Protein AF-A0A1E3QNV7-F1 (afdb_monomer)

Sequence (263 aa):
MSDLSEIFQEIQLQINSESQIKDELNAVEDEISVALSSLKKFYLSGSLFQTQPMELHKVINSGVYADTNAKTRVIYHELLDKVTRVPRAAAASSAHKHVKERIVRRINEDAIYVLMLNRYLTRIADIFKEEVASISQPIISDTDIGLILAPEEVARILDIESVNYNDYLMCLLRLSDDLVHYCTQSIIQISIGSGTHAKFQYTLSLINAKLILFLQSGFELLDLKNDGLRRKYDALKYNLKKVNNIVYDLSLRQLLSTQVVLT

Organism: NCBI:txid984486

Secondary structure (DSSP, 8-state):
-HHHHHHHHHHHHHHHHHHHHHHHHHHHHHHHHHHHHHHHHHHHHSSGGGS-GGGHHHHHTTTTTTTHHHHHHHHHHHHHHHHHHS-GGGGGSHHHHHHHHHHHHHHHHHHHHHHHHHHHHHHHHHHTSS--SEEEE-SB-TTS--SB--HHHHHHHHT-S---HHHHHHHHHHHHHHHHHHHHHHHHHHHHS--TTHHHHHTHHHHHHHHHHHHHHHHHTS----HHHHHHHHHHHHHHHHHHHHHHHHHHTT----EEEE-

InterPro domains:
  IPR002848 Translin family [PF01997] (101-254)
  IPR002848 Translin family [PTHR10741] (4-256)
  IPR016069 Translin, C-terminal [G3DSA:1.20.58.200] (162-261)
  IPR036081 Translin superfamily [SSF74784] (5-255)

Nearest PDB structures (foldseek):
  1key-assembly1_B-2  TM=6.568E-01  e=7.327E-07  Mus musculus
  1key-assembly1_C-2  TM=6.911E-01  e=2.384E-06  Mus musculus
  1sum-assembly1_B  TM=4.555E-01  e=1.778E+00  Thermotoga maritima
  1t72-assembly1_A  TM=3.612E-01  e=2.556E+00  Aquifex aeolicus
  8to0-assembly1_Aa  TM=1.831E-01  e=1.861E+00  Mus musculus

Solvent-accessible surface area (backbone atoms only — not comparable to full-atom values): 14438 Å² total; per-residue (Å²): 119,69,72,58,55,53,51,53,50,54,51,50,53,49,52,52,52,54,49,51,56,50,52,52,53,47,52,52,49,50,52,48,50,49,57,54,46,49,54,50,39,48,54,67,67,49,54,53,48,79,34,51,55,62,53,37,43,62,64,43,69,68,58,69,52,82,48,39,64,59,50,51,32,54,52,50,52,54,51,51,49,54,63,64,62,57,61,70,85,52,64,81,45,72,66,53,50,54,53,50,53,51,51,52,49,50,52,51,29,53,51,53,35,51,53,36,50,53,44,31,53,52,48,48,16,61,61,37,66,55,96,61,70,61,48,74,48,38,47,62,40,93,82,78,68,21,42,37,72,43,64,69,53,51,18,63,65,61,72,45,96,70,66,61,64,71,42,53,53,48,26,52,53,54,49,51,58,51,51,52,49,35,44,53,41,34,50,56,49,46,72,70,46,93,49,100,56,44,38,62,56,53,40,54,36,53,55,51,38,53,51,45,48,52,50,49,59,56,54,72,73,48,87,73,83,48,65,72,55,47,60,51,52,60,50,47,60,56,50,45,51,54,35,46,52,53,42,47,58,37,51,78,67,67,37,59,75,52,52,76,47,75,87

Structure (mmCIF, N/CA/C/O backbone):
data_AF-A0A1E3QNV7-F1
#
_entry.id   AF-A0A1E3QNV7-F1
#
loop_
_atom_site.group_PDB
_atom_site.id
_atom_site.type_symbol
_atom_site.label_atom_id
_atom_site.label_alt_id
_atom_site.label_comp_id
_atom_site.label_asym_id
_atom_site.label_entity_id
_atom_site.label_seq_id
_atom_site.pdbx_PDB_ins_code
_atom_site.Cartn_x
_atom_site.Cartn_y
_atom_site.Cartn_z
_atom_site.occupancy
_atom_site.B_iso_or_equiv
_atom_site.auth_seq_id
_atom_site.auth_comp_id
_atom_site.auth_asym_id
_atom_site.auth_atom_id
_atom_site.pdbx_PDB_model_num
ATOM 1 N N . MET A 1 1 ? -21.130 13.501 56.829 1.00 54.47 1 MET A N 1
ATOM 2 C CA . MET A 1 1 ? -19.745 13.112 56.471 1.00 54.47 1 MET A CA 1
ATOM 3 C C . MET A 1 1 ? -19.627 11.646 56.044 1.00 54.47 1 MET A C 1
ATOM 5 O O . MET A 1 1 ? -18.756 11.387 55.233 1.00 54.47 1 MET A O 1
ATOM 9 N N . SER A 1 2 ? -20.503 10.734 56.502 1.00 60.66 2 SER A N 1
ATOM 10 C CA . SER A 1 2 ? -20.551 9.319 56.065 1.00 60.66 2 SER A CA 1
ATOM 11 C C . SER A 1 2 ? -20.960 9.133 54.590 1.00 60.66 2 SER A C 1
ATOM 13 O O . SER A 1 2 ? -20.278 8.429 53.858 1.00 60.66 2 SER A O 1
ATOM 15 N N . ASP A 1 3 ? -21.993 9.844 54.118 1.00 66.00 3 ASP A N 1
ATOM 16 C CA . ASP A 1 3 ? -22.505 9.682 52.738 1.00 66.00 3 ASP A CA 1
ATOM 17 C C . ASP A 1 3 ? -21.496 10.059 51.646 1.00 66.00 3 ASP A C 1
ATOM 19 O O . ASP A 1 3 ? -21.467 9.469 50.572 1.00 66.00 3 ASP A O 1
ATOM 23 N N . LEU A 1 4 ? -20.626 11.038 51.912 1.00 72.19 4 LEU A N 1
ATOM 24 C CA . LEU A 1 4 ? -19.611 11.454 50.944 1.00 72.19 4 LEU A CA 1
ATOM 25 C C . LEU A 1 4 ? -18.506 10.404 50.799 1.00 72.19 4 LEU A C 1
ATOM 27 O O . LEU A 1 4 ? -18.010 10.220 49.693 1.00 72.19 4 LEU A O 1
ATOM 31 N N . SER A 1 5 ? -18.124 9.701 51.873 1.00 78.31 5 SER A N 1
ATOM 32 C CA . SER A 1 5 ? -17.092 8.661 51.766 1.00 78.31 5 SER A CA 1
ATOM 33 C C . SER A 1 5 ? -17.574 7.436 50.996 1.00 78.31 5 SER A C 1
ATOM 35 O O . SER A 1 5 ? -16.775 6.845 50.277 1.00 78.31 5 SER A O 1
ATOM 37 N N . GLU A 1 6 ? -18.861 7.090 51.101 1.00 80.31 6 GLU A N 1
ATOM 38 C CA . GLU A 1 6 ? -19.462 6.012 50.304 1.00 80.31 6 GLU A CA 1
ATOM 39 C C . GLU A 1 6 ? -19.488 6.379 48.815 1.00 80.31 6 GLU A C 1
ATOM 41 O O . GLU A 1 6 ? -19.026 5.596 47.988 1.00 80.31 6 GLU A O 1
ATOM 46 N N . ILE A 1 7 ? -19.884 7.613 48.479 1.00 83.75 7 ILE A N 1
ATOM 47 C CA . ILE A 1 7 ? -19.852 8.116 47.096 1.00 83.75 7 ILE A CA 1
ATOM 48 C C . ILE A 1 7 ? -18.420 8.115 46.535 1.00 83.75 7 ILE A C 1
ATOM 50 O O . ILE A 1 7 ? -18.194 7.678 45.409 1.00 83.75 7 ILE A O 1
ATOM 54 N N . PHE A 1 8 ? -17.423 8.569 47.305 1.00 84.81 8 PHE A N 1
ATOM 55 C CA . PHE A 1 8 ? -16.025 8.539 46.856 1.00 84.81 8 PHE A CA 1
ATOM 56 C C . PHE A 1 8 ? -15.486 7.113 46.696 1.00 84.81 8 PHE A C 1
ATOM 58 O O . PHE A 1 8 ? -14.704 6.872 45.778 1.00 84.81 8 PHE A O 1
ATOM 65 N N . GLN A 1 9 ? -15.901 6.160 47.535 1.00 84.94 9 GLN A N 1
ATOM 66 C CA . GLN A 1 9 ? -15.543 4.749 47.363 1.00 84.94 9 GLN A CA 1
ATOM 67 C C . GLN A 1 9 ? -16.177 4.147 46.108 1.00 84.94 9 GLN A C 1
ATOM 69 O O . GLN A 1 9 ? -15.497 3.434 45.372 1.00 84.94 9 GLN A O 1
ATOM 74 N N . GLU A 1 10 ? -17.438 4.465 45.823 1.00 81.88 10 GLU A N 1
ATOM 75 C CA . GLU A 1 10 ? -18.137 3.996 44.625 1.00 81.88 10 GLU A CA 1
ATOM 76 C C . GLU A 1 10 ? -17.508 4.566 43.343 1.00 81.88 10 GLU A C 1
ATOM 78 O O . GLU A 1 10 ? -17.230 3.823 42.399 1.00 81.88 10 GLU A O 1
ATOM 83 N N . ILE A 1 11 ? -17.159 5.858 43.346 1.00 81.75 11 ILE A N 1
ATOM 84 C CA . ILE A 1 11 ? -16.411 6.500 42.255 1.00 81.75 11 ILE A CA 1
ATOM 85 C C . ILE A 1 11 ? -15.022 5.868 42.102 1.00 81.75 11 ILE A C 1
ATOM 87 O O . ILE A 1 11 ? -14.591 5.599 40.983 1.00 81.75 11 ILE A O 1
ATOM 91 N N . GLN A 1 12 ? -14.314 5.585 43.199 1.00 81.25 12 GLN A N 1
ATOM 92 C CA . GLN A 1 12 ? -12.993 4.957 43.131 1.00 81.25 12 GLN A CA 1
ATOM 93 C C . GLN A 1 12 ? -13.065 3.533 42.559 1.00 81.25 12 GLN A C 1
ATOM 95 O O . GLN A 1 12 ? -12.195 3.142 41.781 1.00 81.25 12 GLN A O 1
ATOM 100 N N . LEU A 1 13 ? -14.103 2.764 42.902 1.00 82.12 13 LEU A N 1
ATOM 101 C CA . LEU A 1 13 ? -14.352 1.442 42.325 1.00 82.12 13 LEU A CA 1
ATOM 102 C C . LEU A 1 13 ? -14.648 1.534 40.822 1.00 82.12 13 LEU A C 1
ATOM 104 O O . LEU A 1 13 ? -14.088 0.753 40.050 1.00 82.12 13 LEU A O 1
ATOM 108 N N . GLN A 1 14 ? -15.445 2.519 40.395 1.00 79.06 14 GLN A N 1
ATOM 109 C CA . GLN A 1 14 ? -15.690 2.781 38.975 1.00 79.06 14 GLN A CA 1
ATOM 110 C C . GLN A 1 14 ? -14.401 3.157 38.235 1.00 79.06 14 GLN A C 1
ATOM 112 O O . GLN A 1 14 ? -14.079 2.519 37.235 1.00 79.06 14 GLN A O 1
ATOM 117 N N . ILE A 1 15 ? -13.610 4.100 38.756 1.00 79.19 15 ILE A N 1
ATOM 118 C CA . ILE A 1 15 ? -12.329 4.514 38.157 1.00 79.19 15 ILE A CA 1
ATOM 119 C C . ILE A 1 15 ? -11.370 3.327 38.029 1.00 79.19 15 ILE A C 1
ATOM 121 O O . ILE A 1 15 ? -10.746 3.144 36.984 1.00 79.19 15 ILE A O 1
ATOM 125 N N . ASN A 1 16 ? -11.261 2.497 39.068 1.00 80.25 16 ASN A N 1
ATOM 126 C CA . ASN A 1 16 ? -10.393 1.323 39.037 1.00 80.25 16 ASN A CA 1
ATOM 127 C C . ASN A 1 16 ? -10.856 0.314 37.972 1.00 80.25 16 ASN A C 1
ATOM 129 O O . ASN A 1 16 ? -10.020 -0.241 37.261 1.00 80.25 16 ASN A O 1
ATOM 133 N N . SER A 1 17 ? -12.171 0.118 37.817 1.00 74.81 17 SER A N 1
ATOM 134 C CA . SER A 1 17 ? -12.726 -0.751 36.772 1.00 74.81 17 SER A CA 1
ATOM 135 C C . SER A 1 17 ? -12.488 -0.202 35.357 1.00 74.81 17 SER A C 1
ATOM 137 O O . SER A 1 17 ? -12.071 -0.951 34.473 1.00 74.81 17 SER A O 1
ATOM 139 N N . GLU A 1 18 ? -12.650 1.110 35.141 1.00 74.38 18 GLU A N 1
ATOM 140 C CA . GLU A 1 18 ? -12.368 1.757 33.852 1.00 74.38 18 GLU A CA 1
ATOM 141 C C . GLU A 1 18 ? -10.868 1.724 33.515 1.00 74.38 18 GLU A C 1
ATOM 143 O O . GLU A 1 18 ? -10.496 1.532 32.353 1.00 74.38 18 GLU A O 1
ATOM 148 N N . SER A 1 19 ? -9.996 1.866 34.521 1.00 76.06 19 SER A N 1
ATOM 149 C CA . SER A 1 19 ? -8.544 1.745 34.348 1.00 76.06 19 SER A CA 1
ATOM 150 C C . SER A 1 19 ? -8.147 0.331 33.928 1.00 76.06 19 SER A C 1
ATOM 152 O O . SER A 1 19 ? -7.394 0.186 32.970 1.00 76.06 19 SER A O 1
ATOM 154 N N . GLN A 1 20 ? -8.696 -0.704 34.572 1.00 78.06 20 GLN A N 1
ATOM 155 C CA . GLN A 1 20 ? -8.426 -2.100 34.206 1.00 78.06 20 GLN A CA 1
ATOM 156 C C . GLN A 1 20 ? -8.835 -2.403 32.760 1.00 78.06 20 GLN A C 1
ATOM 158 O O . GLN A 1 20 ? -8.047 -2.955 31.998 1.00 78.06 20 GLN A O 1
ATOM 163 N N . ILE A 1 21 ? -10.025 -1.958 32.343 1.00 72.19 21 ILE A N 1
ATOM 164 C CA . ILE A 1 21 ? -10.498 -2.114 30.957 1.00 72.19 21 ILE A CA 1
ATOM 165 C C . ILE A 1 21 ? -9.562 -1.404 29.972 1.00 72.19 21 ILE A C 1
ATOM 167 O O . ILE A 1 21 ? -9.290 -1.906 28.880 1.00 72.19 21 ILE A O 1
ATOM 171 N N . LYS A 1 22 ? -9.077 -0.210 30.325 1.00 72.69 22 LYS A N 1
ATOM 172 C CA . LYS A 1 22 ? -8.147 0.545 29.483 1.00 72.69 22 LYS A CA 1
ATOM 173 C C . LYS A 1 22 ? -6.805 -0.176 29.339 1.00 72.69 22 LYS A C 1
ATOM 175 O O . LYS A 1 22 ? -6.266 -0.198 28.236 1.00 72.69 22 LYS A O 1
ATOM 180 N N . ASP A 1 23 ? -6.295 -0.767 30.413 1.00 77.69 23 ASP A N 1
ATOM 181 C CA . ASP A 1 23 ? -5.041 -1.521 30.396 1.00 77.69 23 ASP A CA 1
ATOM 182 C C . ASP A 1 23 ? -5.173 -2.807 29.568 1.00 77.69 23 ASP A C 1
ATOM 184 O O . ASP A 1 23 ? -4.302 -3.089 28.747 1.00 77.69 23 ASP A O 1
ATOM 188 N N . GLU A 1 24 ? -6.298 -3.522 29.674 1.00 75.06 24 GLU A N 1
ATOM 189 C CA . GLU A 1 24 ? -6.611 -4.667 28.806 1.00 75.06 24 GLU A CA 1
ATOM 190 C C . GLU A 1 24 ? -6.692 -4.264 27.325 1.00 75.06 24 GLU A C 1
ATOM 192 O O . GLU A 1 24 ? -6.125 -4.933 26.462 1.00 75.06 24 GLU A O 1
ATOM 197 N N . LEU A 1 25 ? -7.354 -3.143 27.011 1.00 71.56 25 LEU A N 1
ATOM 198 C CA . LEU A 1 25 ? -7.443 -2.631 25.639 1.00 71.56 25 LEU A CA 1
ATOM 199 C C . LEU A 1 25 ? -6.076 -2.215 25.083 1.00 71.56 25 LEU A C 1
ATOM 201 O O . LEU A 1 25 ? -5.806 -2.468 23.910 1.00 71.56 25 LEU A O 1
ATOM 205 N N . ASN A 1 26 ? -5.219 -1.602 25.902 1.00 76.44 26 ASN A N 1
ATOM 206 C CA . ASN A 1 26 ? -3.860 -1.240 25.499 1.00 76.44 26 ASN A CA 1
ATOM 207 C C . ASN A 1 26 ? -2.984 -2.484 25.296 1.00 76.44 26 ASN A C 1
ATOM 209 O O . ASN A 1 26 ? -2.245 -2.537 24.321 1.00 76.44 26 ASN A O 1
ATOM 213 N N . ALA A 1 27 ? -3.107 -3.503 26.152 1.00 78.81 27 ALA A N 1
ATOM 214 C CA . ALA A 1 27 ? -2.392 -4.767 25.981 1.00 78.81 27 ALA A CA 1
ATOM 215 C C . ALA A 1 27 ? -2.788 -5.462 24.667 1.00 78.81 27 ALA A C 1
ATOM 217 O O . ALA A 1 27 ? -1.926 -5.902 23.907 1.00 78.81 27 ALA A O 1
ATOM 218 N N . VAL A 1 28 ? -4.087 -5.479 24.349 1.00 72.25 28 VAL A N 1
ATOM 219 C CA . VAL A 1 28 ? -4.584 -5.969 23.056 1.00 72.25 28 VAL A CA 1
ATOM 220 C C . VAL A 1 28 ? -4.053 -5.107 21.903 1.00 72.25 28 VAL A C 1
ATOM 222 O O . VAL A 1 28 ? -3.636 -5.654 20.884 1.00 72.25 28 VAL A O 1
ATOM 225 N N . GLU A 1 29 ? -4.018 -3.776 22.044 1.00 72.12 29 GLU A N 1
ATOM 226 C CA . GLU A 1 29 ? -3.444 -2.865 21.039 1.00 72.12 29 GLU A CA 1
ATOM 227 C C . GLU A 1 29 ? -1.946 -3.132 20.797 1.00 72.12 29 GLU A C 1
ATOM 229 O O . GLU A 1 29 ? -1.504 -3.139 19.643 1.00 72.12 29 GLU A O 1
ATOM 234 N N . ASP A 1 30 ? -1.175 -3.406 21.848 1.00 77.56 30 ASP A N 1
ATOM 235 C CA . ASP A 1 30 ? 0.246 -3.741 21.754 1.00 77.56 30 ASP A CA 1
ATOM 236 C C . ASP A 1 30 ? 0.461 -5.103 21.082 1.00 77.56 30 ASP A C 1
ATOM 238 O O . ASP A 1 30 ? 1.293 -5.214 20.178 1.00 77.56 30 ASP A O 1
ATOM 242 N N . GLU A 1 31 ? -0.330 -6.121 21.426 1.00 73.38 31 GLU A N 1
ATOM 243 C CA . GLU A 1 31 ? -0.299 -7.425 20.752 1.00 73.38 31 GLU A CA 1
ATOM 244 C C . GLU A 1 31 ? -0.654 -7.319 19.263 1.00 73.38 31 GLU A C 1
ATOM 246 O O . GLU A 1 31 ? 0.042 -7.888 18.418 1.00 73.38 31 GLU A O 1
ATOM 251 N N . ILE A 1 32 ? -1.695 -6.549 18.920 1.00 69.31 32 ILE A N 1
ATOM 252 C CA . ILE A 1 32 ? -2.082 -6.251 17.531 1.00 69.31 32 ILE A CA 1
ATOM 253 C C . ILE A 1 32 ? -0.924 -5.580 16.801 1.00 69.31 32 ILE A C 1
ATOM 255 O O . ILE A 1 32 ? -0.554 -5.982 15.693 1.00 69.31 32 ILE A O 1
ATOM 259 N N . SER A 1 33 ? -0.348 -4.554 17.432 1.00 68.94 33 SER A N 1
ATOM 260 C CA . SER A 1 33 ? 0.781 -3.810 16.894 1.00 68.94 33 SER A CA 1
ATOM 261 C C . SER A 1 33 ? 1.945 -4.755 16.620 1.00 68.94 33 SER A C 1
ATOM 263 O O . SER A 1 33 ? 2.530 -4.679 15.546 1.00 68.94 33 SER A O 1
ATOM 265 N N . VAL A 1 34 ? 2.245 -5.699 17.515 1.00 76.56 34 VAL A N 1
ATOM 266 C CA . VAL A 1 34 ? 3.312 -6.693 17.328 1.00 76.56 34 VAL A CA 1
ATOM 267 C C . VAL A 1 34 ? 2.981 -7.685 16.210 1.00 76.56 34 VAL A C 1
ATOM 269 O O . VAL A 1 34 ? 3.825 -7.892 15.336 1.00 76.56 34 VAL A O 1
ATOM 272 N N . ALA A 1 35 ? 1.777 -8.259 16.178 1.00 70.56 35 ALA A N 1
ATOM 273 C CA . ALA A 1 35 ? 1.382 -9.263 15.188 1.00 70.56 35 ALA A CA 1
ATOM 274 C C . ALA A 1 35 ? 1.386 -8.696 13.758 1.00 70.56 35 ALA A C 1
ATOM 276 O O . ALA A 1 35 ? 2.052 -9.236 12.872 1.00 70.56 35 ALA A O 1
ATOM 277 N N . LEU A 1 36 ? 0.733 -7.553 13.532 1.00 67.75 36 LEU A N 1
ATOM 278 C CA . LEU A 1 36 ? 0.685 -6.917 12.212 1.00 67.75 36 LEU A CA 1
ATOM 279 C C . LEU A 1 36 ? 2.008 -6.229 11.857 1.00 67.75 36 LEU A C 1
ATOM 281 O O . LEU A 1 36 ? 2.419 -6.272 10.696 1.00 67.75 36 LEU A O 1
ATOM 285 N N . SER A 1 37 ? 2.748 -5.682 12.833 1.00 68.81 37 SER A N 1
ATOM 286 C CA . SER A 1 37 ? 4.112 -5.195 12.571 1.00 68.81 37 SER A CA 1
ATOM 287 C C . SER A 1 37 ? 5.066 -6.325 12.230 1.00 68.81 37 SER A C 1
ATOM 289 O O . SER A 1 37 ? 6.012 -6.080 11.493 1.00 68.81 37 SER A O 1
ATOM 291 N N . SER A 1 38 ? 4.868 -7.542 12.738 1.00 69.25 38 SER A N 1
ATOM 292 C CA . SER A 1 38 ? 5.707 -8.683 12.369 1.00 69.25 38 SER A CA 1
ATOM 293 C C . SER A 1 38 ? 5.499 -9.066 10.904 1.00 69.25 38 SER A C 1
ATOM 295 O O . SER A 1 38 ? 6.481 -9.202 10.180 1.00 69.25 38 SER A O 1
ATOM 297 N N . LEU A 1 39 ? 4.247 -9.093 10.430 1.00 67.12 39 LEU A N 1
ATOM 298 C CA . LEU A 1 39 ? 3.914 -9.265 9.014 1.00 67.12 39 LEU A CA 1
ATOM 299 C C . LEU A 1 39 ? 4.461 -8.107 8.176 1.00 67.12 39 LEU A C 1
ATOM 301 O O . LEU A 1 39 ? 5.158 -8.322 7.191 1.00 67.12 39 LEU A O 1
ATOM 305 N N . LYS A 1 40 ? 4.228 -6.861 8.594 1.00 68.88 40 LYS A N 1
ATOM 306 C CA . LYS A 1 40 ? 4.734 -5.677 7.893 1.00 68.88 40 LYS A CA 1
ATOM 307 C C . LYS A 1 40 ? 6.263 -5.651 7.831 1.00 68.88 40 LYS A C 1
ATOM 309 O O . LYS A 1 40 ? 6.820 -5.351 6.783 1.00 68.88 40 LYS A O 1
ATOM 314 N N . LYS A 1 41 ? 6.959 -5.988 8.919 1.00 67.94 41 LYS A N 1
ATOM 315 C CA . LYS A 1 41 ? 8.421 -6.148 8.941 1.00 67.94 41 LYS A CA 1
ATOM 316 C C . LYS A 1 41 ? 8.844 -7.317 8.069 1.00 67.94 41 LYS A C 1
ATOM 318 O O . LYS A 1 41 ? 9.842 -7.191 7.377 1.00 67.94 41 LYS A O 1
ATOM 323 N N . PHE A 1 42 ? 8.106 -8.415 8.036 1.00 63.09 42 PHE A N 1
ATOM 324 C CA . PHE A 1 42 ? 8.398 -9.507 7.119 1.00 63.09 42 PHE A CA 1
ATOM 325 C C . PHE A 1 42 ? 8.407 -9.019 5.656 1.00 63.09 42 PHE A C 1
ATOM 327 O O . PHE A 1 42 ? 9.350 -9.318 4.934 1.00 63.09 42 PHE A O 1
ATOM 334 N N . TYR A 1 43 ? 7.474 -8.143 5.261 1.00 61.47 43 TYR A N 1
ATOM 335 C CA . TYR A 1 43 ? 7.479 -7.504 3.936 1.00 61.47 43 TYR A CA 1
ATOM 336 C C . TYR A 1 43 ? 8.550 -6.420 3.739 1.00 61.47 43 TYR A C 1
ATOM 338 O O . TYR A 1 43 ? 9.220 -6.394 2.710 1.00 61.47 43 TYR A O 1
ATOM 346 N N . LEU A 1 44 ? 8.700 -5.502 4.698 1.00 58.38 44 LEU A N 1
ATOM 347 C CA . LEU A 1 44 ? 9.551 -4.311 4.563 1.00 58.38 44 LEU A CA 1
ATOM 348 C C . LEU A 1 44 ? 11.023 -4.561 4.922 1.00 58.38 44 LEU A C 1
ATOM 350 O O . LEU A 1 44 ? 11.909 -3.933 4.351 1.00 58.38 44 LEU A O 1
ATOM 354 N N . SER A 1 45 ? 11.294 -5.451 5.878 1.00 53.50 45 SER A N 1
ATOM 355 C CA . SER A 1 45 ? 12.647 -5.804 6.339 1.00 53.50 45 SER A CA 1
ATOM 356 C C . SER A 1 45 ? 13.154 -7.127 5.764 1.00 53.50 45 SER A C 1
ATOM 358 O O . SER A 1 45 ? 14.363 -7.335 5.689 1.00 53.50 45 SER A O 1
ATOM 360 N N . GLY A 1 46 ? 12.257 -8.017 5.331 1.00 53.34 46 GLY A N 1
ATOM 361 C CA . GLY A 1 46 ? 12.622 -9.319 4.789 1.00 53.34 46 GLY A CA 1
ATOM 362 C C . GLY A 1 46 ? 12.992 -9.241 3.319 1.00 53.34 46 GLY A C 1
ATOM 363 O O . GLY A 1 46 ? 12.199 -9.649 2.490 1.00 53.34 46 GLY A O 1
ATOM 364 N N . SER A 1 47 ? 14.186 -8.749 2.987 1.00 57.72 47 SER A N 1
ATOM 365 C CA . SER A 1 47 ? 14.816 -8.828 1.656 1.00 57.72 47 SER A CA 1
ATOM 366 C C . SER A 1 47 ? 14.059 -8.209 0.465 1.00 57.72 47 SER A C 1
ATOM 368 O O . SER A 1 47 ? 14.726 -7.761 -0.446 1.00 57.72 47 SER A O 1
ATOM 370 N N . LEU A 1 48 ? 12.726 -8.116 0.406 1.00 65.69 48 LEU A N 1
ATOM 371 C CA . LEU A 1 48 ? 11.937 -7.843 -0.808 1.00 65.69 48 LEU A CA 1
ATOM 372 C C . LEU A 1 48 ? 12.145 -6.441 -1.375 1.00 65.69 48 LEU A C 1
ATOM 374 O O . LEU A 1 48 ? 12.431 -6.292 -2.559 1.00 65.69 48 LEU A O 1
ATOM 378 N N . PHE A 1 49 ? 12.050 -5.412 -0.526 1.00 68.56 49 PHE A N 1
ATOM 379 C CA . PHE A 1 49 ? 12.348 -4.035 -0.939 1.00 68.56 49 PHE A CA 1
ATOM 380 C C . PHE A 1 49 ? 13.833 -3.835 -1.249 1.00 68.56 49 PHE A C 1
ATOM 382 O O . PHE A 1 49 ? 14.209 -2.871 -1.911 1.00 68.56 49 PHE A O 1
ATOM 389 N N . GLN A 1 50 ? 14.654 -4.770 -0.770 1.00 70.50 50 GLN A N 1
ATOM 390 C CA . GLN A 1 50 ? 16.076 -4.883 -1.031 1.00 70.50 50 GLN A CA 1
ATOM 391 C C . GLN A 1 50 ? 16.395 -6.000 -2.045 1.00 70.50 50 GLN A C 1
ATOM 393 O O . GLN A 1 50 ? 17.529 -6.475 -2.091 1.00 70.50 50 GLN A O 1
ATOM 398 N N . THR A 1 51 ? 15.419 -6.460 -2.826 1.00 75.19 51 THR A N 1
ATOM 399 C CA . THR A 1 51 ? 15.635 -7.461 -3.867 1.00 75.19 51 THR A CA 1
ATOM 400 C C . THR A 1 51 ? 15.374 -6.804 -5.208 1.00 75.19 51 THR A C 1
ATOM 402 O O . THR A 1 51 ? 14.442 -6.009 -5.376 1.00 75.19 51 THR A O 1
ATOM 405 N N . GLN A 1 52 ? 16.203 -7.159 -6.183 1.00 78.50 52 GLN A N 1
ATOM 406 C CA . GLN A 1 52 ? 16.017 -6.727 -7.554 1.00 78.50 52 GLN A CA 1
ATOM 407 C C . GLN A 1 52 ? 14.659 -7.218 -8.093 1.00 78.50 52 GLN A C 1
ATOM 409 O O . GLN A 1 52 ? 14.283 -8.360 -7.816 1.00 78.50 52 GLN A O 1
ATOM 414 N N . PRO A 1 53 ? 13.918 -6.412 -8.878 1.00 78.62 53 PRO A N 1
ATOM 415 C CA . PRO A 1 53 ? 12.602 -6.798 -9.396 1.00 78.62 53 PRO A CA 1
ATOM 416 C C . PRO A 1 53 ? 12.574 -8.172 -10.081 1.00 78.62 53 PRO A C 1
ATOM 418 O O . PRO A 1 53 ? 11.642 -8.945 -9.875 1.00 78.62 53 PRO A O 1
ATOM 421 N N . MET A 1 54 ? 13.628 -8.523 -10.826 1.00 77.75 54 MET A N 1
ATOM 422 C CA . MET A 1 54 ? 13.734 -9.832 -11.483 1.00 77.75 54 MET A CA 1
ATOM 423 C C . MET A 1 54 ? 14.000 -10.994 -10.529 1.00 77.75 54 MET A C 1
ATOM 425 O O . MET A 1 54 ? 13.729 -12.132 -10.884 1.00 77.75 54 MET A O 1
ATOM 429 N N . GLU A 1 55 ? 14.515 -10.764 -9.325 1.00 76.75 55 GLU A N 1
ATOM 430 C CA . GLU A 1 55 ? 14.748 -11.823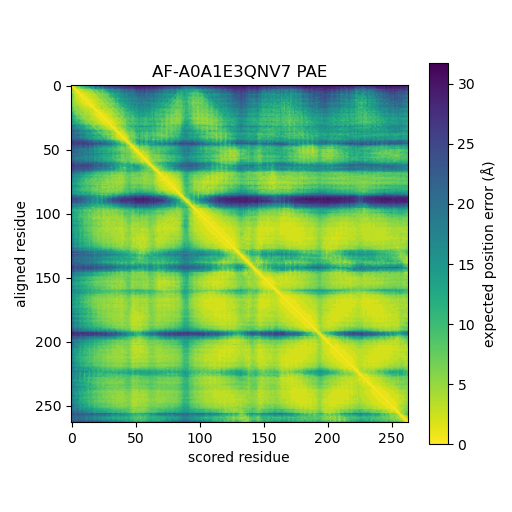 -8.334 1.00 76.75 55 GLU A CA 1
ATOM 431 C C . GLU A 1 55 ? 13.564 -12.005 -7.379 1.00 76.75 55 GLU A C 1
ATOM 433 O O . GLU A 1 55 ? 13.508 -12.984 -6.630 1.00 76.75 55 GLU A O 1
ATOM 438 N N . LEU A 1 56 ? 12.576 -11.110 -7.459 1.00 76.81 56 LEU A N 1
ATOM 439 C CA . LEU A 1 56 ? 11.398 -11.109 -6.603 1.00 76.81 56 LEU A CA 1
ATOM 440 C C . LEU A 1 56 ? 10.615 -12.426 -6.705 1.00 76.81 56 LEU A C 1
ATOM 442 O O . LEU A 1 56 ? 10.188 -12.963 -5.686 1.00 76.81 56 LEU A O 1
ATOM 446 N N . HIS A 1 57 ? 10.517 -13.018 -7.902 1.00 74.69 57 HIS A N 1
ATOM 447 C CA . HIS A 1 57 ? 9.845 -14.309 -8.100 1.00 74.69 57 HIS A CA 1
ATOM 448 C C . HIS A 1 57 ? 10.490 -15.451 -7.297 1.00 74.69 57 HIS A C 1
ATOM 450 O O . HIS A 1 57 ? 9.785 -16.343 -6.835 1.00 74.69 57 HIS A O 1
ATOM 456 N N . LYS A 1 58 ? 11.815 -15.432 -7.084 1.00 73.88 58 LYS A N 1
ATOM 457 C CA . LYS A 1 58 ? 12.519 -16.463 -6.298 1.00 73.88 58 LYS A CA 1
ATOM 458 C C . LYS A 1 58 ? 12.162 -16.355 -4.821 1.00 73.88 58 LYS A C 1
ATOM 460 O O . LYS A 1 58 ? 11.937 -17.366 -4.160 1.00 73.88 58 LYS A O 1
ATOM 465 N N . VAL A 1 59 ? 12.081 -15.122 -4.322 1.00 72.56 59 VAL A N 1
ATOM 466 C CA . VAL A 1 59 ? 11.700 -14.841 -2.936 1.00 72.56 59 VAL A CA 1
ATOM 467 C C . VAL A 1 59 ? 10.227 -15.190 -2.723 1.00 72.56 59 VAL A C 1
ATOM 469 O O . VAL A 1 59 ? 9.906 -15.871 -1.753 1.00 72.56 59 VAL A O 1
ATOM 472 N N . ILE A 1 60 ? 9.345 -14.833 -3.660 1.00 71.25 60 ILE A N 1
ATOM 473 C CA . ILE A 1 60 ? 7.905 -15.112 -3.571 1.00 71.25 60 ILE A CA 1
ATOM 474 C C . ILE A 1 60 ? 7.596 -16.616 -3.644 1.00 71.25 60 ILE A C 1
ATOM 476 O O . ILE A 1 60 ? 6.845 -17.135 -2.815 1.00 71.25 60 ILE A O 1
ATOM 480 N N . ASN A 1 61 ? 8.251 -17.347 -4.551 1.00 65.00 61 ASN A N 1
ATOM 481 C CA . ASN A 1 61 ? 8.061 -18.792 -4.722 1.00 65.00 61 ASN A CA 1
ATOM 482 C C . ASN A 1 61 ? 8.670 -19.649 -3.601 1.00 65.00 61 ASN A C 1
ATOM 484 O O . ASN A 1 61 ? 8.440 -20.855 -3.576 1.00 65.00 61 ASN A O 1
ATOM 488 N N . SER A 1 62 ? 9.384 -19.058 -2.636 1.00 62.41 62 SER A N 1
ATOM 489 C CA . SER A 1 62 ? 9.885 -19.768 -1.444 1.00 62.41 62 SER A CA 1
ATOM 490 C C . SER A 1 62 ? 8.777 -20.268 -0.491 1.00 62.41 62 SER A C 1
ATOM 492 O O . SER A 1 62 ? 9.063 -20.776 0.590 1.00 62.41 62 SER A O 1
ATOM 494 N N . GLY A 1 63 ? 7.502 -20.142 -0.880 1.00 55.88 63 GLY A N 1
ATOM 495 C CA . GLY A 1 63 ? 6.343 -20.721 -0.194 1.00 55.88 63 GLY A CA 1
ATOM 496 C C . GLY A 1 63 ? 5.765 -19.848 0.917 1.00 55.88 63 GLY A C 1
ATOM 497 O O . GLY A 1 63 ? 4.630 -20.058 1.334 1.00 55.88 63 GLY A O 1
ATOM 498 N N . VAL A 1 64 ? 6.488 -18.820 1.368 1.00 57.44 64 VAL A N 1
ATOM 499 C CA . VAL A 1 64 ? 6.012 -17.960 2.462 1.00 57.44 64 VAL A CA 1
ATOM 500 C C . VAL A 1 64 ? 4.907 -16.997 2.006 1.00 57.44 64 VAL A C 1
ATOM 502 O O . VAL A 1 64 ? 4.036 -16.656 2.805 1.00 57.44 64 VAL A O 1
ATOM 505 N N . TYR A 1 65 ? 4.899 -16.616 0.723 1.00 58.94 65 TYR A N 1
ATOM 506 C CA . TYR A 1 65 ? 4.043 -15.554 0.184 1.00 58.94 65 TYR A CA 1
ATOM 507 C C . TYR A 1 65 ? 2.677 -16.033 -0.306 1.00 58.94 65 TYR A C 1
ATOM 509 O O . TYR A 1 65 ? 1.690 -15.340 -0.062 1.00 58.94 65 TYR A O 1
ATOM 517 N N . ALA A 1 66 ? 2.606 -17.229 -0.902 1.00 57.72 66 ALA A N 1
ATOM 518 C CA . ALA A 1 66 ? 1.357 -17.836 -1.377 1.00 57.72 66 ALA A CA 1
ATOM 519 C C . ALA A 1 66 ? 0.326 -18.035 -0.248 1.00 57.72 66 ALA A C 1
ATOM 521 O O . ALA A 1 66 ? -0.875 -17.930 -0.473 1.00 57.72 66 ALA A O 1
ATOM 522 N N . ASP A 1 67 ? 0.798 -18.249 0.982 1.00 66.69 67 ASP A N 1
ATOM 523 C CA . ASP A 1 67 ? -0.043 -18.445 2.167 1.00 66.69 67 ASP A CA 1
ATOM 524 C C . ASP A 1 67 ? -0.367 -17.128 2.905 1.00 66.69 67 ASP A C 1
ATOM 526 O O . ASP A 1 67 ? -1.005 -17.122 3.956 1.00 66.69 67 ASP A O 1
ATOM 530 N N . THR A 1 68 ? 0.081 -15.965 2.408 1.00 71.62 68 THR A N 1
ATOM 531 C CA . THR A 1 68 ? -0.033 -14.742 3.223 1.00 71.62 68 THR A CA 1
ATOM 532 C C . THR A 1 68 ? -1.432 -14.152 3.256 1.00 71.62 68 THR A C 1
ATOM 534 O O . THR A 1 68 ? -1.810 -13.565 4.268 1.00 71.62 68 THR A O 1
ATOM 537 N N . ASN A 1 69 ? -2.229 -14.323 2.204 1.00 76.25 69 ASN A N 1
ATOM 538 C CA . ASN A 1 69 ? -3.626 -13.888 2.243 1.00 76.25 69 ASN A CA 1
ATOM 539 C C . ASN A 1 69 ? -4.401 -14.699 3.293 1.00 76.25 69 ASN A C 1
ATOM 541 O O . ASN A 1 69 ? -5.137 -14.125 4.094 1.00 76.25 69 ASN A O 1
ATOM 545 N N . ALA A 1 70 ? -4.143 -16.009 3.370 1.00 77.38 70 ALA A N 1
ATOM 546 C CA . ALA A 1 70 ? -4.719 -16.879 4.389 1.00 77.38 70 ALA A CA 1
ATOM 547 C C . ALA A 1 70 ? -4.218 -16.518 5.798 1.00 77.38 70 ALA A C 1
ATOM 549 O O . ALA A 1 70 ? -5.032 -16.330 6.699 1.00 77.38 70 ALA A O 1
ATOM 550 N N . LYS A 1 71 ? -2.906 -16.316 5.989 1.00 79.25 71 LYS A N 1
ATOM 551 C CA . LYS A 1 71 ? -2.341 -15.864 7.276 1.00 79.25 71 LYS A CA 1
ATOM 552 C C . LYS A 1 71 ? -2.903 -14.518 7.723 1.00 79.25 71 LYS A C 1
ATOM 554 O O . LYS A 1 71 ? -3.267 -14.371 8.885 1.00 79.25 71 LYS A O 1
ATOM 559 N N . THR A 1 72 ? -2.999 -13.551 6.809 1.00 77.75 72 THR A N 1
ATOM 560 C CA . THR A 1 72 ? -3.573 -12.228 7.096 1.00 77.75 72 THR A CA 1
ATOM 561 C C . THR A 1 72 ? -5.029 -12.359 7.520 1.00 77.75 72 THR A C 1
ATOM 563 O O . THR A 1 72 ? -5.413 -11.747 8.509 1.00 77.75 72 THR A O 1
ATOM 566 N N . ARG A 1 73 ? -5.821 -13.204 6.846 1.00 80.56 73 ARG A N 1
ATOM 567 C CA . ARG A 1 73 ? -7.213 -13.481 7.228 1.00 80.56 73 ARG A CA 1
ATOM 568 C C . ARG A 1 73 ? -7.319 -14.117 8.617 1.00 80.56 73 ARG A C 1
ATOM 570 O O . ARG A 1 73 ? -8.121 -13.666 9.429 1.00 80.56 73 ARG A O 1
ATOM 577 N N . VAL A 1 74 ? -6.511 -15.140 8.909 1.00 83.31 74 VAL A N 1
ATOM 578 C CA . VAL A 1 74 ? -6.515 -15.815 10.222 1.00 83.31 74 VAL A CA 1
ATOM 579 C C . VAL A 1 74 ? -6.177 -14.825 11.333 1.00 83.31 74 VAL A C 1
ATOM 581 O O . VAL A 1 74 ? -6.919 -14.723 12.307 1.00 83.31 74 VAL A O 1
ATOM 584 N N . ILE A 1 75 ? -5.108 -14.047 11.153 1.00 79.06 75 ILE A N 1
ATOM 585 C CA . ILE A 1 75 ? -4.691 -13.029 12.122 1.00 79.06 75 ILE A CA 1
ATOM 586 C C . ILE A 1 75 ? -5.771 -11.951 12.255 1.00 79.06 75 ILE A C 1
ATOM 588 O O . ILE A 1 75 ? -6.102 -11.558 13.367 1.00 79.06 75 ILE A O 1
ATOM 592 N N . TYR A 1 76 ? -6.376 -11.508 11.153 1.00 82.38 76 TYR A N 1
ATOM 593 C CA . TYR A 1 76 ? -7.450 -10.517 11.176 1.00 82.38 76 TYR A CA 1
ATOM 594 C C . TYR A 1 76 ? -8.634 -10.965 12.045 1.00 82.38 76 TYR A C 1
ATOM 596 O O . TYR A 1 76 ? -9.037 -10.229 12.949 1.00 82.38 76 TYR A O 1
ATOM 604 N N . HIS A 1 77 ? -9.154 -12.178 11.830 1.00 81.88 77 HIS A N 1
ATOM 605 C CA . HIS A 1 77 ? -10.269 -12.691 12.629 1.00 81.88 77 HIS A CA 1
ATOM 606 C C . HIS A 1 77 ? -9.866 -12.989 14.076 1.00 81.88 77 HIS A C 1
ATOM 608 O O . HIS A 1 77 ? -10.644 -12.689 14.975 1.00 81.88 77 HIS A O 1
ATOM 614 N N . GLU A 1 78 ? -8.658 -13.502 14.334 1.00 83.44 78 GLU A N 1
ATOM 615 C CA . GLU A 1 78 ? -8.175 -13.714 15.706 1.00 83.44 78 GLU A CA 1
ATOM 616 C C . GLU A 1 78 ? -8.130 -12.393 16.491 1.00 83.44 78 GLU A C 1
ATOM 618 O O . GLU A 1 78 ? -8.570 -12.320 17.641 1.00 83.44 78 GLU A O 1
ATOM 623 N N . LEU A 1 79 ? -7.630 -11.327 15.864 1.00 77.00 79 LEU A N 1
ATOM 624 C CA . LEU A 1 79 ? -7.562 -10.005 16.477 1.00 77.00 79 LEU A CA 1
ATOM 625 C C . LEU A 1 79 ? -8.957 -9.400 16.672 1.00 77.00 79 LEU A C 1
ATOM 627 O O . LEU A 1 79 ? -9.234 -8.821 17.726 1.00 77.00 79 LEU A O 1
ATOM 631 N N . LEU A 1 80 ? -9.857 -9.567 15.700 1.00 80.75 80 LEU A N 1
ATOM 632 C CA . LEU A 1 80 ? -11.239 -9.103 15.817 1.00 80.75 80 LEU A CA 1
ATOM 633 C C . LEU A 1 80 ? -11.989 -9.840 16.940 1.00 80.75 80 LEU A C 1
ATOM 635 O O . LEU A 1 80 ? -12.692 -9.212 17.736 1.00 80.75 80 LEU A O 1
ATOM 639 N N . ASP A 1 81 ? -11.779 -11.149 17.072 1.00 81.81 81 ASP A N 1
ATOM 640 C CA . ASP A 1 81 ? -12.318 -11.969 18.158 1.00 81.81 81 ASP A CA 1
ATOM 641 C C . ASP A 1 81 ? -11.799 -11.513 19.525 1.00 81.81 81 ASP A C 1
ATOM 643 O O . ASP A 1 81 ? -12.567 -11.389 20.479 1.00 81.81 81 ASP A O 1
ATOM 647 N N . LYS A 1 82 ? -10.509 -11.190 19.646 1.00 75.38 82 LYS A N 1
ATOM 648 C CA . LYS A 1 82 ? -9.951 -10.654 20.899 1.00 75.38 82 LYS A CA 1
ATOM 649 C C . LYS A 1 82 ? -10.584 -9.313 21.274 1.00 75.38 82 LYS A C 1
ATOM 651 O O . LYS A 1 82 ? -10.998 -9.129 22.416 1.00 75.38 82 LYS A O 1
ATOM 656 N N . VAL A 1 83 ? -10.756 -8.408 20.310 1.00 75.50 83 VAL A N 1
ATOM 657 C CA . VAL A 1 83 ? -11.400 -7.101 20.535 1.00 75.50 83 VAL A CA 1
ATOM 658 C C . VAL A 1 83 ? -12.895 -7.238 20.869 1.00 75.50 83 VAL A C 1
ATOM 660 O O . VAL A 1 83 ? -13.457 -6.418 21.607 1.00 75.50 83 VAL A O 1
ATOM 663 N N . THR A 1 84 ? -13.577 -8.267 20.357 1.00 74.62 84 THR A N 1
ATOM 664 C CA . THR A 1 84 ? -14.984 -8.545 20.696 1.00 74.62 84 THR A CA 1
ATOM 665 C C . THR A 1 84 ? -15.155 -9.228 22.053 1.00 74.62 84 THR A C 1
ATOM 667 O O . THR A 1 84 ? -16.161 -8.955 22.710 1.00 74.62 84 THR A O 1
ATOM 670 N N . ARG A 1 85 ? -14.173 -10.025 22.502 1.00 70.19 85 ARG A N 1
ATOM 671 C CA . ARG A 1 85 ? -14.149 -10.690 23.820 1.00 70.19 85 ARG A CA 1
ATOM 672 C C . ARG A 1 85 ? -13.943 -9.743 25.000 1.00 70.19 85 ARG A C 1
ATOM 674 O O . ARG A 1 85 ? -14.383 -10.088 26.093 1.00 70.19 85 ARG A O 1
ATOM 681 N N . VAL A 1 86 ? -13.346 -8.563 24.797 1.00 66.50 86 VAL A N 1
ATOM 682 C CA . VAL A 1 86 ? -13.294 -7.524 25.841 1.00 66.50 86 VAL A CA 1
ATOM 683 C C . VAL A 1 86 ? -14.739 -7.173 26.244 1.00 66.50 86 VAL A C 1
ATOM 685 O O . VAL A 1 86 ? -15.515 -6.723 25.387 1.00 66.50 86 VAL A O 1
ATOM 688 N N . PRO A 1 87 ? -15.147 -7.445 27.500 1.00 57.12 87 PRO A N 1
ATOM 689 C CA . PRO A 1 87 ? -16.551 -7.553 27.877 1.00 57.12 87 PRO A CA 1
ATOM 690 C C . PRO A 1 87 ? -17.350 -6.272 27.612 1.00 57.12 87 PRO A C 1
ATOM 692 O O . PRO A 1 87 ? -16.923 -5.154 27.896 1.00 57.12 87 PRO A O 1
ATOM 695 N N . ARG A 1 88 ? -18.594 -6.454 27.138 1.00 50.19 88 ARG A N 1
ATOM 696 C CA . ARG A 1 88 ? -19.601 -5.391 26.927 1.00 50.19 88 ARG A CA 1
ATOM 697 C C . ARG A 1 88 ? -19.933 -4.575 28.184 1.00 50.19 88 ARG A C 1
ATOM 699 O O . ARG A 1 88 ? -20.589 -3.550 28.048 1.00 50.19 88 ARG A O 1
ATOM 706 N N . ALA A 1 89 ? -19.486 -4.978 29.375 1.00 43.62 89 ALA A N 1
ATOM 707 C CA . ALA A 1 89 ? -19.629 -4.184 30.598 1.00 43.62 89 ALA A CA 1
ATOM 708 C C . ALA A 1 89 ? -18.952 -2.798 30.482 1.00 43.62 89 ALA A C 1
ATOM 710 O O . ALA A 1 89 ? -19.418 -1.838 31.084 1.00 43.62 89 ALA A O 1
ATOM 711 N N . ALA A 1 90 ? -17.946 -2.664 29.607 1.00 44.66 90 ALA A N 1
ATOM 712 C CA . ALA A 1 90 ? -17.311 -1.399 29.229 1.00 44.66 90 ALA A CA 1
ATOM 713 C C . ALA A 1 90 ? -18.142 -0.519 28.265 1.00 44.66 90 ALA A C 1
ATOM 715 O O . ALA A 1 90 ? -17.787 0.629 28.012 1.00 44.66 90 ALA A O 1
ATOM 716 N N . ALA A 1 91 ? -19.232 -1.031 27.679 1.00 41.47 91 ALA A N 1
ATOM 717 C CA . ALA A 1 91 ? -20.004 -0.341 26.638 1.00 41.47 91 ALA A CA 1
ATOM 718 C C . ALA A 1 91 ? -20.951 0.754 27.170 1.00 41.47 91 ALA A C 1
ATOM 720 O O . ALA A 1 91 ? -21.599 1.428 26.370 1.00 41.47 91 ALA A O 1
ATOM 721 N N . ALA A 1 92 ? -21.041 0.934 28.492 1.00 44.78 92 ALA A N 1
ATOM 722 C CA . ALA A 1 92 ? -21.850 1.983 29.113 1.00 44.78 92 ALA A CA 1
ATOM 723 C C . ALA A 1 92 ? -21.175 3.370 29.066 1.00 44.78 92 ALA A C 1
ATOM 725 O O . ALA A 1 92 ? -21.868 4.385 29.032 1.00 44.78 92 ALA A O 1
ATOM 726 N N . SER A 1 93 ? -19.839 3.424 29.007 1.00 57.34 93 SER A N 1
ATOM 727 C CA . SER A 1 93 ? -19.069 4.671 28.932 1.00 57.34 93 SER A CA 1
ATOM 728 C C . SER A 1 93 ? -18.672 4.954 27.479 1.00 57.34 93 SER A C 1
ATOM 730 O O . SER A 1 93 ? -18.025 4.138 26.813 1.00 57.34 93 SER A O 1
ATOM 732 N N . SER A 1 94 ? -19.072 6.116 26.952 1.00 58.97 94 SER A N 1
ATOM 733 C CA . SER A 1 94 ? -18.810 6.540 25.565 1.00 58.97 94 SER A CA 1
ATOM 734 C C . SER A 1 94 ? -17.319 6.508 25.197 1.00 58.97 94 SER A C 1
ATOM 736 O O . SER A 1 94 ? -16.969 6.251 24.045 1.00 58.97 94 SER A O 1
ATOM 738 N N . ALA A 1 95 ? -16.431 6.680 26.181 1.00 61.06 95 ALA A N 1
ATOM 739 C CA . ALA A 1 95 ? -14.984 6.657 26.005 1.00 61.06 95 ALA A CA 1
ATOM 740 C C . ALA A 1 95 ? -14.453 5.290 25.535 1.00 61.06 95 ALA A C 1
ATOM 742 O O . ALA A 1 95 ? -13.662 5.227 24.590 1.00 61.06 95 ALA A O 1
ATOM 743 N N . HIS A 1 96 ? -14.914 4.183 26.126 1.00 65.00 96 HIS A N 1
ATOM 744 C CA . HIS A 1 96 ? -14.438 2.842 25.763 1.00 65.00 96 HIS A CA 1
ATOM 745 C C . HIS A 1 96 ? -14.905 2.416 24.367 1.00 65.00 96 HIS A C 1
ATOM 747 O O . HIS A 1 96 ? -14.182 1.711 23.657 1.00 65.00 96 HIS A O 1
ATOM 753 N N . LYS A 1 97 ? -16.067 2.912 23.921 1.00 70.56 97 LYS A N 1
ATOM 754 C CA . LYS A 1 97 ? -16.547 2.717 22.548 1.00 70.56 97 LYS A CA 1
ATOM 755 C C . LYS A 1 97 ? -15.592 3.343 21.527 1.00 70.56 97 LYS A C 1
ATOM 757 O O . LYS A 1 97 ? -15.208 2.674 20.572 1.00 70.56 97 LYS A O 1
ATOM 762 N N . HIS A 1 98 ? -15.151 4.580 21.758 1.00 72.62 98 HIS A N 1
ATOM 763 C CA . HIS A 1 98 ? -14.213 5.260 20.860 1.00 72.62 98 HIS A CA 1
ATOM 764 C C . HIS A 1 98 ? -12.840 4.582 20.804 1.00 72.62 98 HIS A C 1
ATOM 766 O O . HIS A 1 98 ? -12.243 4.495 19.732 1.00 72.62 98 HIS A O 1
ATOM 772 N N . VAL A 1 99 ? -12.344 4.067 21.934 1.00 73.69 99 VAL A N 1
ATOM 773 C CA . VAL A 1 99 ? -11.078 3.315 21.968 1.00 73.69 99 VAL A CA 1
ATOM 774 C C . VAL A 1 99 ? -11.203 2.020 21.167 1.00 73.69 99 VAL A C 1
ATOM 776 O O . VAL A 1 99 ? -10.350 1.735 20.329 1.00 73.69 99 VAL A O 1
ATOM 779 N N . LYS A 1 100 ? -12.300 1.279 21.344 1.00 74.12 100 LYS A N 1
ATOM 780 C CA . LYS A 1 100 ? -12.563 0.053 20.583 1.00 74.12 100 LYS A CA 1
ATOM 781 C C . LYS A 1 100 ? -12.673 0.320 19.081 1.00 74.12 100 LYS A C 1
ATOM 783 O O . LYS A 1 100 ? -12.034 -0.369 18.292 1.00 74.12 100 LYS A O 1
ATOM 788 N N . GLU A 1 101 ? -13.421 1.346 18.681 1.00 78.19 101 GLU A N 1
ATOM 789 C CA . GLU A 1 101 ? -13.531 1.757 17.275 1.00 78.19 101 GLU A CA 1
ATOM 790 C C . GLU A 1 101 ? -12.173 2.161 16.686 1.00 78.19 101 GLU A C 1
ATOM 792 O O . GLU A 1 101 ? -11.869 1.806 15.548 1.00 78.19 101 GLU A O 1
ATOM 797 N N . ARG A 1 102 ? -11.328 2.857 17.457 1.00 81.62 102 ARG A N 1
ATOM 798 C CA . ARG A 1 102 ? -9.966 3.219 17.041 1.00 81.62 102 ARG A CA 1
ATOM 799 C C . ARG A 1 102 ? -9.102 1.982 16.790 1.00 81.62 102 ARG A C 1
ATOM 801 O O . ARG A 1 102 ? -8.421 1.930 15.769 1.00 81.62 102 ARG A O 1
ATOM 808 N N . ILE A 1 103 ? -9.141 1.001 17.692 1.00 78.81 103 ILE A N 1
ATOM 809 C CA . ILE A 1 103 ? -8.371 -0.245 17.562 1.00 78.81 103 ILE A CA 1
ATOM 810 C C . ILE A 1 103 ? -8.844 -1.035 16.337 1.00 78.81 103 ILE A C 1
ATOM 812 O O . ILE A 1 103 ? -8.020 -1.437 15.521 1.00 78.81 103 ILE A O 1
ATOM 816 N N . VAL A 1 104 ? -10.159 -1.187 16.144 1.00 81.19 104 VAL A N 1
ATOM 817 C CA . VAL A 1 104 ? -10.714 -1.879 14.966 1.00 81.19 104 VAL A CA 1
ATOM 818 C C . VAL A 1 104 ? -10.311 -1.184 13.666 1.00 81.19 104 VAL A C 1
ATOM 820 O O . VAL A 1 104 ? -9.874 -1.851 12.733 1.00 81.19 104 VAL A O 1
ATOM 823 N N . ARG A 1 105 ? -10.379 0.154 13.606 1.00 83.25 105 ARG A N 1
ATOM 824 C CA . ARG A 1 105 ? -9.908 0.912 12.434 1.00 83.25 105 ARG A CA 1
ATOM 825 C C . ARG A 1 105 ? -8.435 0.654 12.144 1.00 83.25 105 ARG A C 1
ATOM 827 O O . ARG A 1 105 ? -8.078 0.457 10.990 1.00 83.25 105 ARG A O 1
ATOM 834 N N . ARG A 1 106 ? -7.594 0.610 13.179 1.00 83.31 106 ARG A N 1
ATOM 835 C CA . ARG A 1 106 ? -6.164 0.312 13.034 1.00 83.31 106 ARG A CA 1
ATOM 836 C C . ARG A 1 106 ? -5.925 -1.104 12.500 1.00 83.31 106 ARG A C 1
ATOM 838 O O . ARG A 1 106 ? -5.134 -1.257 11.576 1.00 83.31 106 ARG A O 1
ATOM 845 N N . ILE A 1 107 ? -6.634 -2.111 13.022 1.00 82.38 107 ILE A N 1
ATOM 846 C CA . ILE A 1 107 ? -6.567 -3.495 12.516 1.00 82.38 107 ILE A CA 1
ATOM 847 C C . ILE A 1 107 ? -6.974 -3.541 11.041 1.00 82.38 107 ILE A C 1
ATOM 849 O O . ILE A 1 107 ? -6.258 -4.125 10.232 1.00 82.38 107 ILE A O 1
ATOM 853 N N . ASN A 1 108 ? -8.101 -2.912 10.689 1.00 86.12 108 ASN A N 1
ATOM 854 C CA . ASN A 1 108 ? -8.585 -2.859 9.311 1.00 86.12 108 ASN A CA 1
ATOM 855 C C . ASN A 1 108 ? -7.544 -2.209 8.395 1.00 86.12 108 ASN A C 1
ATOM 857 O O . ASN A 1 108 ? -7.179 -2.782 7.375 1.00 86.12 108 ASN A O 1
ATOM 861 N N . GLU A 1 109 ? -7.031 -1.040 8.775 1.00 86.50 109 GLU A N 1
ATOM 862 C CA . GLU A 1 109 ? -6.054 -0.299 7.980 1.00 86.50 109 GLU A CA 1
ATOM 863 C C . GLU A 1 109 ? -4.765 -1.110 7.756 1.00 86.50 109 GLU A C 1
ATOM 865 O O . GLU A 1 109 ? -4.248 -1.181 6.639 1.00 86.50 109 GLU A O 1
ATOM 870 N N . ASP A 1 110 ? -4.252 -1.764 8.795 1.00 84.19 110 ASP A N 1
ATOM 871 C CA . ASP A 1 110 ? -3.023 -2.548 8.696 1.00 84.19 110 ASP A CA 1
ATOM 872 C C . ASP A 1 110 ? -3.241 -3.861 7.912 1.00 84.19 110 ASP A C 1
ATOM 874 O O . ASP A 1 110 ? -2.392 -4.229 7.098 1.00 84.19 110 ASP A O 1
ATOM 878 N N . ALA A 1 111 ? -4.390 -4.532 8.068 1.00 84.62 111 ALA A N 1
ATOM 879 C CA . ALA A 1 111 ? -4.731 -5.738 7.308 1.00 84.62 111 ALA A CA 1
ATOM 880 C C . ALA A 1 111 ? -4.919 -5.446 5.810 1.00 84.62 111 ALA A C 1
ATOM 882 O O . ALA A 1 111 ? -4.323 -6.123 4.970 1.00 84.62 111 ALA A O 1
ATOM 8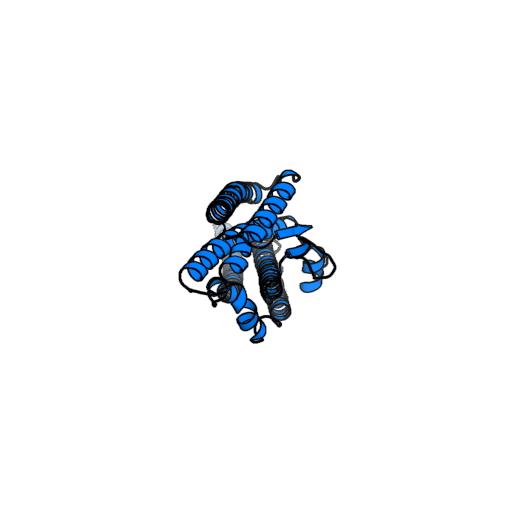83 N N . ILE A 1 112 ? -5.685 -4.402 5.470 1.00 88.56 112 ILE A N 1
ATOM 884 C CA . ILE A 1 112 ? -5.889 -3.963 4.080 1.00 88.56 112 ILE A CA 1
ATOM 885 C C . ILE A 1 112 ? -4.545 -3.600 3.448 1.00 88.56 112 ILE A C 1
A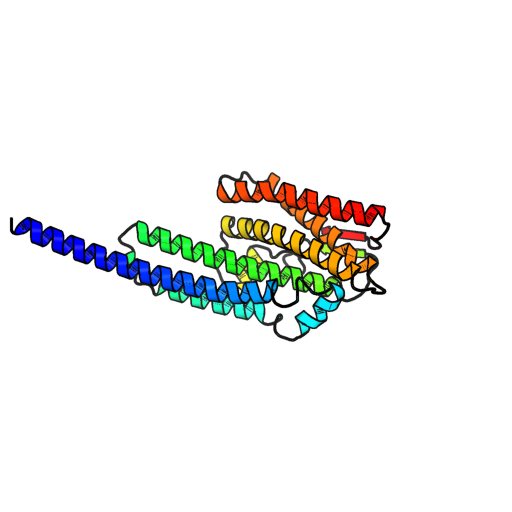TOM 887 O O . ILE A 1 112 ? -4.251 -4.013 2.328 1.00 88.56 112 ILE A O 1
ATOM 891 N N . TYR A 1 113 ? -3.700 -2.868 4.175 1.00 88.25 113 TYR A N 1
ATOM 892 C CA . TYR A 1 113 ? -2.376 -2.489 3.698 1.00 88.25 113 TYR A CA 1
ATOM 893 C C . TYR A 1 113 ? -1.484 -3.708 3.402 1.00 88.25 113 TYR A C 1
ATOM 895 O O . TYR A 1 113 ? -0.828 -3.739 2.361 1.00 88.25 113 TYR A O 1
ATOM 903 N N . VAL A 1 114 ? -1.476 -4.729 4.267 1.00 84.75 114 VAL A N 1
ATOM 904 C CA . VAL A 1 114 ? -0.692 -5.956 4.037 1.00 84.75 114 VAL A CA 1
ATOM 905 C C . VAL A 1 114 ? -1.168 -6.703 2.788 1.00 84.75 114 VAL A C 1
ATOM 907 O O . VAL A 1 114 ? -0.335 -7.126 1.984 1.00 84.75 114 VAL A O 1
ATOM 910 N N . LEU A 1 115 ? -2.484 -6.826 2.587 1.00 85.94 115 LEU A N 1
ATOM 911 C CA . LEU A 1 115 ? -3.046 -7.463 1.390 1.00 85.94 115 LEU A CA 1
ATOM 912 C C . LEU A 1 115 ? -2.679 -6.693 0.114 1.00 85.94 115 LEU A C 1
ATOM 914 O O . LEU A 1 115 ? -2.221 -7.287 -0.862 1.00 85.94 115 LEU A O 1
ATOM 918 N N . MET A 1 116 ? -2.813 -5.365 0.144 1.00 88.06 116 MET A N 1
ATOM 919 C CA . MET A 1 116 ? -2.429 -4.468 -0.953 1.00 88.06 116 MET A CA 1
ATOM 920 C C . MET A 1 116 ? -0.964 -4.617 -1.335 1.00 88.06 116 MET A C 1
ATOM 922 O O . MET A 1 116 ? -0.626 -4.731 -2.514 1.00 88.06 116 MET A O 1
ATOM 926 N N . LEU A 1 117 ? -0.092 -4.649 -0.331 1.00 85.94 117 LEU A N 1
ATOM 927 C CA . LEU A 1 117 ? 1.335 -4.799 -0.547 1.00 85.94 117 LEU A CA 1
ATOM 928 C C . LEU A 1 117 ? 1.678 -6.178 -1.126 1.00 85.94 117 LEU A C 1
ATOM 930 O O . LEU A 1 117 ? 2.461 -6.260 -2.073 1.00 85.94 117 LEU A O 1
ATOM 934 N N . ASN A 1 118 ? 1.073 -7.250 -0.603 1.00 83.62 118 ASN A N 1
ATOM 935 C CA . ASN A 1 118 ? 1.260 -8.602 -1.131 1.00 83.62 118 ASN A CA 1
ATOM 936 C C . ASN A 1 118 ? 0.837 -8.690 -2.604 1.00 83.62 118 ASN A C 1
ATOM 938 O O . ASN A 1 118 ? 1.586 -9.221 -3.430 1.00 83.62 118 ASN A O 1
ATOM 942 N N . ARG A 1 119 ? -0.322 -8.112 -2.940 1.00 85.06 119 ARG A N 1
ATOM 943 C CA . ARG A 1 119 ? -0.827 -8.061 -4.311 1.00 85.06 119 ARG A CA 1
ATOM 944 C C . ARG A 1 119 ? 0.147 -7.360 -5.243 1.00 85.06 119 ARG A C 1
ATOM 946 O O . ARG A 1 119 ? 0.553 -7.941 -6.249 1.00 85.06 119 ARG A O 1
ATOM 953 N N . TYR A 1 120 ? 0.534 -6.140 -4.888 1.00 88.19 120 TYR A N 1
ATOM 954 C CA . TYR A 1 120 ? 1.449 -5.344 -5.688 1.00 88.19 120 TYR A CA 1
ATOM 955 C C . TYR A 1 120 ? 2.768 -6.097 -5.931 1.00 88.19 120 TYR A C 1
ATOM 957 O O . TYR A 1 120 ? 3.182 -6.256 -7.077 1.00 88.19 120 TYR A O 1
ATOM 965 N N . LEU A 1 121 ? 3.397 -6.638 -4.882 1.00 84.62 121 LEU A N 1
ATOM 966 C CA . LEU A 1 121 ? 4.677 -7.347 -5.003 1.00 84.62 121 LEU A CA 1
ATOM 967 C C . LEU A 1 121 ? 4.572 -8.621 -5.849 1.00 84.62 121 LEU A C 1
ATOM 969 O O . LEU A 1 121 ? 5.448 -8.875 -6.672 1.00 84.62 121 LEU A O 1
ATOM 973 N N . THR A 1 122 ? 3.498 -9.395 -5.690 1.00 82.19 122 THR A N 1
ATOM 974 C CA . THR A 1 122 ? 3.267 -10.606 -6.493 1.00 82.19 122 THR A CA 1
ATOM 975 C C . THR A 1 122 ? 3.118 -10.257 -7.971 1.00 82.19 122 THR A C 1
ATOM 977 O O . THR A 1 122 ? 3.745 -10.884 -8.822 1.00 82.19 122 THR A O 1
ATOM 980 N N . ARG A 1 123 ? 2.377 -9.189 -8.286 1.00 85.56 123 ARG A N 1
ATOM 981 C CA . ARG A 1 123 ? 2.196 -8.733 -9.670 1.00 85.56 123 ARG A CA 1
ATOM 982 C C . ARG A 1 123 ? 3.482 -8.184 -10.273 1.00 85.56 123 ARG A C 1
ATOM 984 O O . ARG A 1 123 ? 3.787 -8.493 -11.418 1.00 85.56 123 ARG A O 1
ATOM 991 N N . ILE A 1 124 ? 4.278 -7.438 -9.507 1.00 85.75 124 ILE A N 1
ATOM 992 C CA . ILE A 1 124 ? 5.619 -7.032 -9.942 1.00 85.75 124 ILE A CA 1
ATOM 993 C C . ILE A 1 124 ? 6.484 -8.270 -10.222 1.00 85.75 124 ILE A C 1
ATOM 995 O O . ILE A 1 124 ? 7.109 -8.339 -11.275 1.00 85.75 124 ILE A O 1
ATOM 999 N N . ALA A 1 125 ? 6.484 -9.281 -9.354 1.00 84.06 125 ALA A N 1
ATOM 1000 C CA . ALA A 1 125 ? 7.267 -10.492 -9.592 1.00 84.06 125 ALA A CA 1
ATOM 1001 C C . ALA A 1 125 ? 6.851 -11.234 -10.871 1.00 84.06 125 ALA A C 1
ATOM 1003 O O . ALA A 1 125 ? 7.723 -11.725 -11.587 1.00 84.06 125 ALA A O 1
ATOM 1004 N N . ASP A 1 126 ? 5.552 -11.274 -11.180 1.00 83.94 126 ASP A N 1
ATOM 1005 C CA . ASP A 1 126 ? 5.043 -11.854 -12.426 1.00 83.94 126 ASP A CA 1
ATOM 1006 C C . ASP A 1 126 ? 5.490 -11.046 -13.654 1.00 83.94 126 ASP A C 1
ATOM 1008 O O . ASP A 1 126 ? 5.956 -11.622 -14.637 1.00 83.94 126 ASP A O 1
ATOM 1012 N N . ILE A 1 127 ? 5.396 -9.712 -13.591 1.00 84.25 127 ILE A N 1
ATOM 1013 C CA . ILE A 1 127 ? 5.785 -8.803 -14.682 1.00 84.25 127 ILE A CA 1
ATOM 1014 C C . ILE A 1 127 ? 7.279 -8.921 -14.998 1.00 84.25 127 ILE A C 1
ATOM 1016 O O . ILE A 1 127 ? 7.665 -8.905 -16.164 1.00 84.25 127 ILE A O 1
ATOM 1020 N N . PHE A 1 128 ? 8.121 -9.032 -13.969 1.00 84.12 128 PHE A N 1
ATOM 1021 C CA . PHE A 1 128 ? 9.576 -9.097 -14.121 1.00 84.12 128 PHE A CA 1
ATOM 1022 C C . PHE A 1 128 ? 10.118 -10.529 -14.242 1.00 84.12 128 PHE A C 1
ATOM 1024 O O . PHE A 1 128 ? 11.334 -10.720 -14.222 1.00 84.12 128 PHE A O 1
ATOM 1031 N N . LYS A 1 129 ? 9.250 -11.539 -14.383 1.00 82.19 129 LYS A N 1
ATOM 1032 C CA . LYS A 1 129 ? 9.666 -12.937 -14.565 1.00 82.19 129 LYS A CA 1
ATOM 1033 C C . LYS A 1 129 ? 10.421 -13.144 -15.879 1.00 82.19 129 LYS A C 1
ATOM 1035 O O . LYS A 1 129 ? 11.408 -13.875 -15.910 1.00 82.19 129 LYS A O 1
ATOM 1040 N N . GLU A 1 130 ? 9.959 -12.495 -16.942 1.00 78.94 130 GLU A N 1
ATOM 1041 C CA . GLU A 1 130 ? 10.544 -12.557 -18.281 1.00 78.94 130 GLU A CA 1
ATOM 1042 C C . GLU A 1 130 ? 10.692 -11.139 -18.843 1.00 78.94 130 GLU A C 1
ATOM 1044 O O . GLU A 1 130 ? 9.905 -10.247 -18.527 1.00 78.94 130 GLU A O 1
ATOM 1049 N N . GLU A 1 131 ? 11.722 -10.908 -19.656 1.00 75.94 131 GLU A N 1
ATOM 1050 C CA . GLU A 1 131 ? 11.928 -9.609 -20.296 1.00 75.94 131 GLU A CA 1
ATOM 1051 C C . GLU A 1 131 ? 10.955 -9.449 -21.468 1.00 75.94 131 GLU A C 1
ATOM 1053 O O . GLU A 1 131 ? 11.005 -10.195 -22.446 1.00 75.94 131 GLU A O 1
ATOM 1058 N N . VAL A 1 132 ? 10.060 -8.465 -21.366 1.00 80.25 132 VAL A N 1
ATOM 1059 C CA . VAL A 1 132 ? 9.023 -8.199 -22.371 1.00 80.25 132 VAL A CA 1
ATOM 1060 C C . VAL A 1 132 ? 9.183 -6.785 -22.931 1.00 80.25 132 VAL A C 1
ATOM 1062 O O . VAL A 1 132 ? 9.490 -5.833 -22.211 1.00 80.25 132 VAL A O 1
ATOM 1065 N N . ALA A 1 133 ? 8.943 -6.629 -24.236 1.00 71.69 133 ALA A N 1
ATOM 1066 C CA . ALA A 1 133 ? 9.036 -5.341 -24.928 1.00 71.69 133 ALA A CA 1
ATOM 1067 C C . ALA A 1 133 ? 7.921 -4.347 -24.532 1.00 71.69 133 ALA A C 1
ATOM 1069 O O . ALA A 1 133 ? 8.125 -3.131 -24.566 1.00 71.69 133 ALA A O 1
ATOM 1070 N N . SER A 1 134 ? 6.753 -4.857 -24.127 1.00 74.69 134 SER A N 1
ATOM 1071 C CA . SER A 1 134 ? 5.605 -4.065 -23.680 1.00 74.69 134 SER A CA 1
ATOM 1072 C C . SER A 1 134 ? 4.936 -4.687 -22.458 1.00 74.69 134 SER A C 1
ATOM 1074 O O . SER A 1 134 ? 4.561 -5.858 -22.491 1.00 74.69 134 SER A O 1
ATOM 1076 N N . ILE A 1 135 ? 4.724 -3.894 -21.410 1.00 79.12 135 ILE A N 1
ATOM 1077 C CA . ILE A 1 135 ? 3.988 -4.305 -20.209 1.00 79.12 135 ILE A CA 1
ATOM 1078 C C . ILE A 1 135 ? 2.589 -3.700 -20.294 1.00 79.12 135 ILE A C 1
ATOM 1080 O O . ILE A 1 135 ? 2.452 -2.477 -20.268 1.00 79.12 135 ILE A O 1
ATOM 1084 N N . SER A 1 136 ? 1.567 -4.551 -20.395 1.00 78.00 136 SER A N 1
ATOM 1085 C CA . SER A 1 136 ? 0.155 -4.159 -20.352 1.00 78.00 136 SER A CA 1
ATOM 1086 C C . SER A 1 136 ? -0.498 -4.796 -19.135 1.00 78.00 136 SER A C 1
ATOM 1088 O O . SER A 1 136 ? -0.611 -6.019 -19.084 1.00 78.00 136 SER A O 1
ATOM 1090 N N . GLN A 1 137 ? -0.882 -3.990 -18.147 1.00 75.06 137 GLN A N 1
ATOM 1091 C CA . GLN A 1 137 ? -1.493 -4.473 -16.906 1.00 75.06 137 GLN A CA 1
ATOM 1092 C C . GLN A 1 137 ? -2.596 -3.516 -16.444 1.00 75.06 137 GLN A C 1
ATOM 1094 O O . GLN A 1 137 ? -2.385 -2.301 -16.482 1.00 75.06 137 GLN A O 1
ATOM 1099 N N . PRO A 1 138 ? -3.755 -4.030 -16.000 1.00 77.06 138 PRO A N 1
ATOM 1100 C CA . PRO A 1 138 ? -4.791 -3.188 -15.434 1.00 77.06 138 PRO A CA 1
ATOM 1101 C C . PRO A 1 138 ? -4.372 -2.657 -14.059 1.00 77.06 138 PRO A C 1
ATOM 1103 O O . PRO A 1 138 ? -3.775 -3.379 -13.256 1.00 77.06 138 PRO A O 1
ATOM 1106 N N . ILE A 1 139 ? -4.698 -1.401 -13.755 1.00 78.00 139 ILE A N 1
ATOM 1107 C CA . ILE A 1 139 ? -4.399 -0.823 -12.435 1.00 78.00 139 ILE A CA 1
ATOM 1108 C C . ILE A 1 139 ? -5.309 -1.438 -11.369 1.00 78.00 139 ILE A C 1
ATOM 1110 O O . ILE A 1 139 ? -4.828 -1.890 -10.327 1.00 78.00 139 ILE A O 1
ATOM 1114 N N . ILE A 1 140 ? -6.608 -1.494 -11.666 1.00 77.31 140 ILE A N 1
ATOM 1115 C CA . ILE A 1 140 ? -7.647 -2.136 -10.856 1.00 77.31 140 ILE A CA 1
ATOM 1116 C C . ILE A 1 140 ? -8.372 -3.131 -11.762 1.00 77.31 140 ILE A C 1
ATOM 1118 O O . ILE A 1 140 ? -8.669 -2.825 -12.915 1.00 77.31 140 ILE A O 1
ATOM 1122 N N . SER A 1 141 ? -8.634 -4.336 -11.266 1.00 71.31 141 SER A N 1
ATOM 1123 C CA . SER A 1 141 ? -9.370 -5.360 -12.007 1.00 71.31 141 SER A CA 1
ATOM 1124 C C . SER A 1 141 ? -10.053 -6.313 -11.038 1.00 71.31 141 SER A C 1
ATOM 1126 O O . SER A 1 141 ? -9.429 -6.717 -10.065 1.00 71.31 141 SER A O 1
ATOM 1128 N N . ASP A 1 142 ? -11.28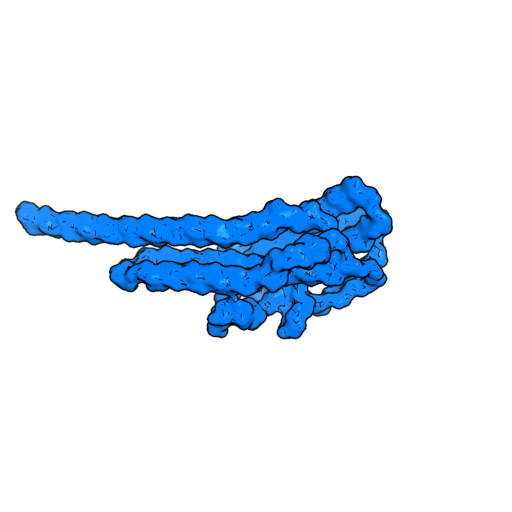8 -6.709 -11.353 1.00 61.47 142 ASP A N 1
ATOM 1129 C CA . ASP A 1 142 ? -12.082 -7.660 -10.559 1.00 61.47 142 ASP A CA 1
ATOM 1130 C C . ASP A 1 142 ? -11.637 -9.124 -10.724 1.00 61.47 142 ASP A C 1
ATOM 1132 O O . ASP A 1 142 ? -12.070 -10.007 -9.974 1.00 61.47 142 ASP A O 1
ATOM 1136 N N . THR A 1 143 ? -10.816 -9.401 -11.746 1.00 60.41 143 THR A N 1
ATOM 1137 C CA . THR A 1 143 ? -10.403 -10.754 -12.155 1.00 60.41 143 THR A CA 1
ATOM 1138 C C . THR A 1 143 ? -9.054 -11.154 -11.582 1.00 60.41 143 THR A C 1
ATOM 1140 O O . THR A 1 143 ? -8.331 -11.943 -12.181 1.00 60.41 143 THR A O 1
ATOM 1143 N N . ASP A 1 144 ? -8.693 -10.596 -10.436 1.00 64.62 144 ASP A N 1
ATOM 1144 C CA . ASP A 1 144 ? -7.452 -10.875 -9.742 1.00 64.62 144 ASP A CA 1
ATOM 1145 C C . ASP A 1 144 ? -6.166 -10.398 -10.463 1.00 64.62 144 ASP A C 1
ATOM 1147 O O . ASP A 1 144 ? -5.065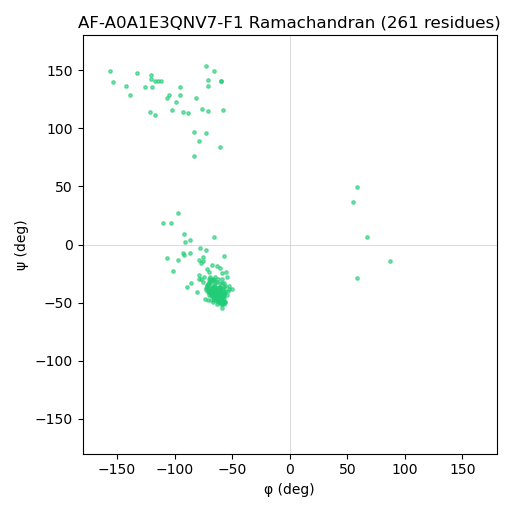 -10.689 -10.016 1.00 64.62 144 ASP A O 1
ATOM 1151 N N . ILE A 1 145 ? -6.241 -9.657 -11.573 1.00 68.25 145 ILE A N 1
ATOM 1152 C CA . ILE A 1 145 ? -5.057 -9.294 -12.391 1.00 68.25 145 ILE A CA 1
ATOM 1153 C C . ILE A 1 145 ? -4.519 -7.889 -12.048 1.00 68.25 145 ILE A C 1
ATOM 1155 O O . ILE A 1 145 ? -3.391 -7.553 -12.397 1.00 68.25 145 ILE A O 1
ATOM 1159 N N . GLY A 1 146 ? -5.284 -7.076 -11.315 1.00 79.00 146 GLY A N 1
ATOM 1160 C CA . GLY A 1 146 ? -4.935 -5.682 -11.018 1.00 79.00 146 GLY A CA 1
ATOM 1161 C C . GLY A 1 146 ? -3.690 -5.518 -10.141 1.00 79.00 146 GLY A C 1
ATOM 1162 O O . GLY A 1 146 ? -3.425 -6.349 -9.268 1.00 79.00 146 GLY A O 1
ATOM 1163 N N . LEU A 1 147 ? -2.947 -4.420 -10.331 1.00 82.00 147 LEU A N 1
ATOM 1164 C CA . LEU A 1 147 ? -1.829 -4.047 -9.448 1.00 82.00 147 LEU A CA 1
ATOM 1165 C C . LEU A 1 147 ? -2.287 -3.708 -8.021 1.00 82.00 147 LEU A C 1
ATOM 1167 O O . LEU A 1 147 ? -1.542 -3.942 -7.069 1.00 82.00 147 LEU A O 1
ATOM 1171 N N . ILE A 1 148 ? -3.487 -3.145 -7.879 1.00 87.12 148 ILE A N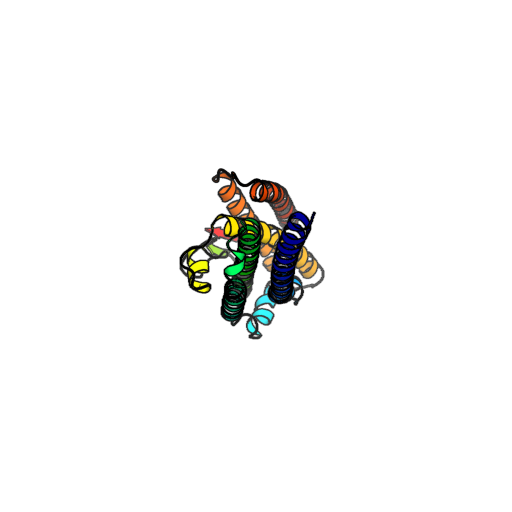 1
ATOM 1172 C CA . ILE A 1 148 ? -4.109 -2.771 -6.604 1.00 87.12 148 ILE A CA 1
ATOM 1173 C C . ILE A 1 148 ? -5.384 -3.607 -6.424 1.00 87.12 148 ILE A C 1
ATOM 1175 O O . ILE A 1 148 ? -6.108 -3.837 -7.392 1.00 87.12 148 ILE A O 1
ATOM 1179 N N . LEU A 1 149 ? -5.653 -4.065 -5.195 1.00 86.75 149 LEU A N 1
ATOM 1180 C CA . LEU A 1 149 ? -6.891 -4.785 -4.862 1.00 86.75 149 LEU A CA 1
ATOM 1181 C C . LEU A 1 149 ? -8.091 -3.837 -4.882 1.00 86.75 149 LEU A C 1
ATOM 1183 O O . LEU A 1 149 ? -8.032 -2.756 -4.302 1.00 86.75 149 LEU A O 1
ATOM 1187 N N . ALA A 1 150 ? -9.207 -4.268 -5.459 1.00 87.31 150 ALA A N 1
ATOM 1188 C CA . ALA A 1 150 ? -10.466 -3.536 -5.326 1.00 87.31 150 ALA A CA 1
ATOM 1189 C C . ALA A 1 150 ? -11.059 -3.692 -3.902 1.00 87.31 150 ALA A C 1
ATOM 1191 O O . ALA A 1 150 ? -10.813 -4.712 -3.246 1.00 87.31 150 ALA A O 1
ATOM 1192 N N . PRO A 1 151 ? -11.862 -2.736 -3.394 1.00 87.31 151 PRO A N 1
ATOM 1193 C CA . PRO A 1 151 ? -12.542 -2.874 -2.100 1.00 87.31 151 PRO A CA 1
ATOM 1194 C C . PRO A 1 151 ? -13.361 -4.171 -1.971 1.00 87.31 151 PRO A C 1
ATOM 1196 O O . PRO A 1 151 ? -13.397 -4.787 -0.907 1.00 87.31 151 PRO A O 1
ATOM 1199 N N . GLU A 1 152 ? -13.971 -4.623 -3.065 1.00 86.62 152 GLU A N 1
ATOM 1200 C CA . GLU A 1 152 ? -14.761 -5.851 -3.155 1.00 86.62 152 GLU A CA 1
ATOM 1201 C C . GLU A 1 152 ? -13.880 -7.104 -3.058 1.00 86.62 152 GLU A C 1
ATOM 1203 O O . GLU A 1 152 ? -14.281 -8.116 -2.485 1.00 86.62 152 GLU A O 1
ATOM 1208 N N . GLU A 1 153 ? -12.661 -7.060 -3.601 1.00 84.69 153 GLU A N 1
ATOM 1209 C CA . GLU A 1 153 ? -11.672 -8.133 -3.443 1.00 84.69 153 GLU A CA 1
ATOM 1210 C C . GLU A 1 153 ? -11.184 -8.221 -1.999 1.00 84.69 153 GLU A C 1
ATOM 1212 O O . GLU A 1 153 ? -11.105 -9.312 -1.436 1.00 84.69 153 GLU A O 1
ATOM 1217 N N . VAL A 1 154 ? -10.919 -7.075 -1.371 1.00 87.12 154 VAL A N 1
ATOM 1218 C CA . VAL A 1 154 ? -10.538 -7.006 0.044 1.00 87.12 154 VAL A CA 1
ATOM 1219 C C . VAL A 1 154 ? -11.636 -7.601 0.928 1.00 87.12 154 VAL A C 1
ATOM 1221 O O . VAL A 1 154 ? -11.335 -8.419 1.798 1.00 87.12 154 VAL A O 1
ATOM 1224 N N . ALA A 1 155 ? -12.901 -7.246 0.676 1.00 87.81 155 ALA A N 1
ATOM 1225 C CA . ALA A 1 155 ? -14.054 -7.805 1.382 1.00 87.81 155 ALA A CA 1
ATOM 1226 C C . ALA A 1 155 ? -14.126 -9.335 1.240 1.00 87.81 155 ALA A C 1
ATOM 1228 O O . ALA A 1 155 ? -14.310 -10.038 2.232 1.00 87.81 155 ALA A O 1
ATOM 1229 N N . ARG A 1 156 ? -13.898 -9.860 0.025 1.00 86.88 156 ARG A N 1
ATOM 1230 C CA . ARG A 1 156 ? -13.865 -11.307 -0.252 1.00 86.88 156 ARG A CA 1
ATOM 1231 C C . ARG A 1 156 ? -12.724 -12.030 0.467 1.00 86.88 156 ARG A C 1
ATOM 1233 O O . ARG A 1 156 ? -12.932 -13.127 0.974 1.00 86.88 156 ARG A O 1
ATOM 1240 N N . ILE A 1 157 ? -11.525 -11.446 0.502 1.00 85.44 157 ILE A N 1
ATOM 1241 C 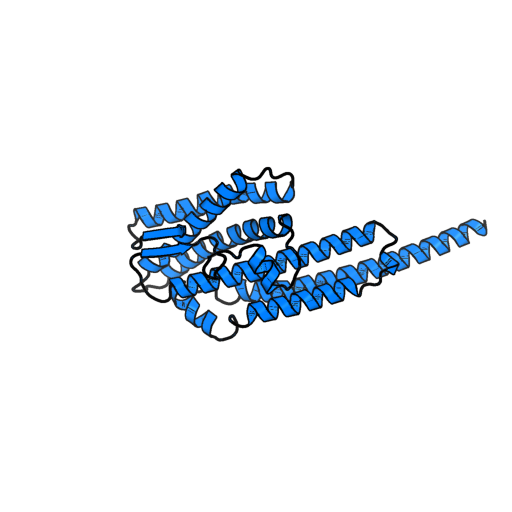CA . ILE A 1 157 ? -10.354 -12.071 1.140 1.00 85.44 157 ILE A CA 1
ATOM 1242 C C . ILE A 1 157 ? -10.498 -12.082 2.664 1.00 85.44 157 ILE A C 1
ATOM 1244 O O . ILE A 1 157 ? -10.138 -13.071 3.302 1.00 85.44 157 ILE A O 1
ATOM 1248 N N . LEU A 1 158 ? -11.010 -10.994 3.243 1.00 84.81 158 LEU A N 1
ATOM 1249 C CA . LEU A 1 158 ? -11.182 -10.856 4.690 1.00 84.81 158 LEU A CA 1
ATOM 1250 C C . LEU A 1 158 ? -12.504 -11.430 5.214 1.00 84.81 158 LEU A C 1
ATOM 1252 O O . LEU A 1 158 ? -12.672 -11.487 6.427 1.00 84.81 158 LEU A O 1
ATOM 1256 N N . ASP A 1 159 ? -13.413 -11.857 4.333 1.00 87.19 159 ASP A N 1
ATOM 1257 C CA . ASP A 1 159 ? -14.730 -12.404 4.688 1.00 87.19 159 ASP A CA 1
ATOM 1258 C C . ASP A 1 159 ? -15.583 -11.411 5.504 1.00 87.19 159 ASP A C 1
ATOM 1260 O O . ASP A 1 159 ? -16.097 -11.717 6.580 1.00 87.19 159 ASP A O 1
ATOM 1264 N N . ILE A 1 160 ? -15.679 -10.174 4.999 1.00 86.06 160 ILE A N 1
ATOM 1265 C CA . ILE A 1 160 ? -16.410 -9.057 5.623 1.00 86.06 160 ILE A CA 1
ATOM 1266 C C . ILE A 1 160 ? -17.501 -8.564 4.664 1.00 86.06 160 ILE A C 1
ATOM 1268 O O . ILE A 1 160 ? -17.297 -8.524 3.455 1.00 86.06 160 ILE A O 1
ATOM 1272 N N . GLU A 1 161 ? -18.641 -8.118 5.202 1.00 83.50 161 GLU A N 1
ATOM 1273 C CA . GLU A 1 161 ? -19.769 -7.589 4.416 1.00 83.50 161 GLU A CA 1
ATOM 1274 C C . GLU A 1 161 ? -19.420 -6.341 3.589 1.00 83.50 161 GLU A C 1
ATOM 1276 O O . GLU A 1 161 ? -19.874 -6.195 2.456 1.00 83.50 161 GLU A O 1
ATOM 1281 N N . SER A 1 162 ? -18.643 -5.411 4.153 1.00 85.06 162 SER A N 1
ATOM 1282 C CA . SER A 1 162 ? -18.217 -4.196 3.457 1.00 85.06 162 SER A CA 1
ATOM 1283 C C . SER A 1 162 ? -16.936 -3.613 4.049 1.00 85.06 162 SER A C 1
ATOM 1285 O O . SER A 1 162 ? -16.664 -3.731 5.246 1.00 85.06 162 SER A O 1
ATOM 1287 N N . VAL A 1 163 ? -16.146 -2.958 3.197 1.00 87.31 163 VAL A N 1
ATOM 1288 C CA . VAL A 1 163 ? -14.919 -2.260 3.592 1.00 87.31 163 VAL A CA 1
ATOM 1289 C C . VAL A 1 163 ? -15.223 -0.784 3.816 1.00 87.31 163 VAL A C 1
ATOM 1291 O O . VAL A 1 163 ? -15.889 -0.133 3.013 1.00 87.31 163 VAL A O 1
ATOM 1294 N N . ASN A 1 164 ? -14.689 -0.223 4.900 1.00 89.38 164 ASN A N 1
ATOM 1295 C CA . ASN A 1 164 ? -14.740 1.214 5.126 1.00 89.38 164 ASN A CA 1
ATOM 1296 C C . ASN A 1 164 ? -13.807 1.939 4.145 1.00 89.38 164 ASN A C 1
ATOM 1298 O O . ASN A 1 164 ? -12.581 1.828 4.232 1.00 89.38 164 ASN A O 1
ATOM 1302 N N . TYR A 1 165 ? -14.389 2.737 3.250 1.00 89.56 165 TYR A N 1
ATOM 1303 C CA . TYR A 1 165 ? -13.650 3.499 2.243 1.00 89.56 165 TYR A CA 1
ATOM 1304 C C . TYR A 1 165 ? -12.602 4.440 2.835 1.00 89.56 165 TYR A C 1
ATOM 1306 O O . TYR A 1 165 ? -11.549 4.629 2.236 1.00 89.56 165 TYR A O 1
ATOM 1314 N N . ASN A 1 166 ? -12.840 5.014 4.016 1.00 89.19 166 ASN A N 1
ATOM 1315 C CA . ASN A 1 166 ? -11.855 5.894 4.640 1.00 89.19 166 ASN A CA 1
ATOM 1316 C C . ASN A 1 166 ? -10.567 5.141 5.005 1.00 89.19 166 ASN A C 1
ATOM 1318 O O . ASN A 1 166 ? -9.470 5.659 4.799 1.00 89.19 166 ASN A O 1
ATOM 1322 N N . ASP A 1 167 ? -10.710 3.920 5.520 1.00 88.88 167 ASP A N 1
ATOM 1323 C CA . ASP A 1 167 ? -9.577 3.085 5.916 1.00 88.88 167 ASP A CA 1
ATOM 1324 C C . ASP A 1 167 ? -8.838 2.613 4.653 1.00 88.88 167 ASP A C 1
ATOM 1326 O O . ASP A 1 167 ? -7.624 2.772 4.551 1.00 88.88 167 ASP A O 1
ATOM 1330 N N . TYR A 1 168 ? -9.581 2.188 3.626 1.00 91.25 168 TYR A N 1
ATOM 1331 C CA . TYR A 1 168 ? -9.041 1.824 2.312 1.00 91.25 168 TYR A CA 1
ATOM 1332 C C . TYR A 1 168 ? -8.236 2.957 1.646 1.00 91.25 168 TYR A C 1
ATOM 1334 O O . TYR A 1 168 ? -7.096 2.750 1.225 1.00 91.25 168 TYR A O 1
ATOM 1342 N N . LEU A 1 169 ? -8.785 4.176 1.587 1.00 91.50 169 LEU A N 1
ATOM 1343 C CA . LEU A 1 169 ? -8.101 5.339 1.007 1.00 91.50 169 LEU A CA 1
ATOM 1344 C C . LEU A 1 169 ? -6.823 5.686 1.780 1.00 91.50 169 LEU A C 1
ATOM 1346 O O . LEU A 1 169 ? -5.806 6.043 1.184 1.00 91.50 169 LEU A O 1
ATOM 1350 N N . MET A 1 170 ? -6.845 5.546 3.106 1.00 90.94 170 MET A N 1
ATOM 1351 C CA . MET A 1 170 ? -5.665 5.774 3.933 1.00 90.94 170 MET A CA 1
ATOM 1352 C C . MET A 1 170 ? -4.571 4.731 3.653 1.00 90.94 170 MET A C 1
ATOM 1354 O O . MET A 1 170 ? -3.390 5.087 3.584 1.00 90.94 170 MET A O 1
ATOM 1358 N N . CYS A 1 171 ? -4.951 3.468 3.426 1.00 90.94 171 CYS A N 1
ATOM 1359 C CA . CYS A 1 171 ? -4.035 2.407 3.001 1.00 90.94 171 CYS A CA 1
ATOM 1360 C C . CYS A 1 171 ? -3.412 2.695 1.633 1.00 90.94 171 CYS A C 1
ATOM 1362 O O . CYS A 1 171 ? -2.208 2.505 1.482 1.00 90.94 171 CYS A O 1
ATOM 1364 N N . LEU A 1 172 ? -4.187 3.190 0.662 1.00 91.50 172 LEU A N 1
ATOM 1365 C CA . LEU A 1 172 ? -3.659 3.568 -0.655 1.00 91.50 172 LEU A CA 1
ATOM 1366 C C . LEU A 1 172 ? -2.604 4.675 -0.555 1.00 91.50 172 LEU A C 1
ATOM 1368 O O . LEU A 1 172 ? -1.557 4.598 -1.199 1.00 91.50 172 LEU A O 1
ATOM 1372 N N . LEU A 1 173 ? -2.842 5.682 0.292 1.00 92.00 173 LEU A N 1
ATOM 1373 C CA . LEU A 1 173 ? -1.863 6.743 0.536 1.00 92.00 173 LEU A CA 1
ATOM 1374 C C . LEU A 1 173 ? -0.592 6.190 1.192 1.00 92.00 173 LEU A C 1
ATOM 1376 O O . LEU A 1 173 ? 0.502 6.523 0.744 1.00 92.00 173 LEU A O 1
ATOM 1380 N N . ARG A 1 174 ? -0.718 5.293 2.184 1.00 90.62 174 ARG A N 1
ATOM 1381 C CA . ARG A 1 174 ? 0.440 4.599 2.786 1.00 90.62 174 ARG A CA 1
ATOM 1382 C C . ARG A 1 174 ? 1.220 3.793 1.748 1.00 90.62 174 ARG A C 1
ATOM 1384 O O . ARG A 1 174 ? 2.439 3.893 1.700 1.00 90.62 174 ARG A O 1
ATOM 1391 N N . LEU A 1 175 ? 0.521 3.028 0.909 1.00 89.94 175 LEU A N 1
ATOM 1392 C CA . LEU A 1 175 ? 1.139 2.239 -0.152 1.00 89.94 175 LEU A CA 1
ATOM 1393 C C . LEU A 1 175 ? 1.957 3.142 -1.079 1.00 89.94 175 LEU A C 1
ATOM 1395 O O . LEU A 1 175 ? 3.088 2.802 -1.403 1.00 89.94 175 LEU A O 1
ATOM 1399 N N . SER A 1 176 ? 1.435 4.317 -1.449 1.00 91.69 176 SER A N 1
ATOM 1400 C CA . SER A 1 176 ? 2.148 5.256 -2.322 1.00 91.69 176 SER A CA 1
ATOM 1401 C C . SER A 1 176 ? 3.529 5.658 -1.787 1.00 91.69 176 SER A C 1
ATOM 1403 O O . SER A 1 176 ? 4.482 5.695 -2.566 1.00 91.69 176 SER A O 1
ATOM 1405 N N . ASP A 1 177 ? 3.665 5.882 -0.474 1.00 90.44 177 ASP A N 1
ATOM 1406 C CA . ASP A 1 177 ? 4.944 6.213 0.166 1.00 90.44 177 ASP A CA 1
ATOM 1407 C C . ASP A 1 177 ? 5.956 5.069 -0.020 1.00 90.44 177 ASP A C 1
ATOM 1409 O O . ASP A 1 177 ? 7.110 5.281 -0.417 1.00 90.44 177 ASP A O 1
ATOM 1413 N N . ASP A 1 178 ? 5.500 3.834 0.200 1.00 88.62 178 ASP A N 1
ATOM 1414 C CA . ASP A 1 178 ? 6.327 2.636 0.085 1.00 88.62 178 ASP A CA 1
ATOM 1415 C C . ASP A 1 178 ? 6.692 2.320 -1.369 1.00 88.62 178 ASP A C 1
ATOM 1417 O O . ASP A 1 178 ? 7.812 1.894 -1.639 1.00 88.62 178 ASP A O 1
ATOM 1421 N N . LEU A 1 179 ? 5.814 2.596 -2.335 1.00 89.25 179 LEU A N 1
ATOM 1422 C CA . LEU A 1 179 ? 6.114 2.439 -3.763 1.00 89.25 179 LEU A CA 1
ATOM 1423 C C . LEU A 1 179 ? 7.266 3.342 -4.215 1.00 89.25 179 LEU A C 1
ATOM 1425 O O . LEU A 1 179 ? 8.132 2.922 -4.992 1.00 89.25 179 LEU A O 1
ATOM 1429 N N . VAL A 1 180 ? 7.304 4.582 -3.719 1.00 90.31 180 VAL A N 1
ATOM 1430 C CA . VAL A 1 180 ? 8.412 5.510 -3.986 1.00 90.31 180 VAL A CA 1
ATOM 1431 C C . VAL A 1 180 ? 9.691 5.038 -3.305 1.00 90.31 180 VAL A C 1
ATOM 1433 O O . VAL A 1 180 ? 10.779 5.117 -3.893 1.00 90.31 180 VAL A O 1
ATOM 1436 N N . HIS A 1 181 ? 9.577 4.541 -2.071 1.00 88.56 181 HIS A N 1
ATOM 1437 C CA . HIS A 1 181 ? 10.706 3.958 -1.357 1.00 88.56 181 HIS A CA 1
ATOM 1438 C C . HIS A 1 181 ? 11.285 2.769 -2.129 1.00 88.56 181 HIS A C 1
ATOM 1440 O O . HIS A 1 181 ? 12.479 2.772 -2.429 1.00 88.56 181 HIS A O 1
ATOM 1446 N N . TYR A 1 182 ? 10.437 1.821 -2.537 1.00 86.44 182 TYR A N 1
ATOM 1447 C CA . TYR A 1 182 ? 10.827 0.655 -3.322 1.00 86.44 182 TYR A CA 1
ATOM 1448 C C . TYR A 1 182 ? 11.521 1.054 -4.615 1.00 86.44 182 TYR A C 1
ATOM 1450 O O . TYR A 1 182 ? 12.630 0.607 -4.868 1.00 86.44 182 TYR A O 1
ATOM 1458 N N . CYS A 1 183 ? 10.931 1.977 -5.378 1.00 88.06 183 CYS A N 1
ATOM 1459 C CA . CYS A 1 183 ? 11.528 2.472 -6.614 1.00 88.06 183 CYS A CA 1
ATOM 1460 C C . CYS A 1 183 ? 12.953 3.002 -6.390 1.00 88.06 183 CYS A C 1
ATOM 1462 O O . CYS A 1 183 ? 13.857 2.717 -7.173 1.00 88.06 183 CYS A O 1
ATOM 1464 N N . THR A 1 184 ? 13.165 3.762 -5.312 1.00 89.12 184 THR A N 1
ATOM 1465 C CA . THR A 1 184 ? 14.488 4.308 -4.980 1.00 89.12 184 THR A CA 1
ATOM 1466 C C . THR A 1 184 ? 15.469 3.186 -4.622 1.00 89.12 184 THR A C 1
ATOM 1468 O O . THR A 1 184 ? 16.594 3.178 -5.121 1.00 89.12 184 THR A O 1
ATOM 1471 N N . GLN A 1 185 ? 15.042 2.224 -3.796 1.00 87.06 185 GLN A N 1
ATOM 1472 C CA . GLN A 1 185 ? 15.878 1.090 -3.394 1.00 87.06 185 GLN A CA 1
ATOM 1473 C C . GLN A 1 185 ? 16.241 0.201 -4.582 1.00 87.06 185 GLN A C 1
ATOM 1475 O O . GLN A 1 185 ? 17.418 -0.087 -4.788 1.00 87.06 185 GLN A O 1
ATOM 1480 N N . SER A 1 186 ? 15.270 -0.155 -5.424 1.00 84.19 186 SER A N 1
ATOM 1481 C CA . SER A 1 186 ? 15.514 -0.960 -6.620 1.00 84.19 186 SER A CA 1
ATOM 1482 C C . SER A 1 186 ? 16.541 -0.297 -7.534 1.00 84.19 186 SER A C 1
ATOM 1484 O O . SER A 1 186 ? 17.456 -0.966 -7.997 1.00 84.19 186 SER A O 1
ATOM 1486 N N . ILE A 1 187 ? 16.469 1.022 -7.747 1.00 86.69 187 ILE A N 1
ATOM 1487 C CA . ILE A 1 187 ? 17.448 1.735 -8.583 1.00 86.69 187 ILE A CA 1
ATOM 1488 C C . ILE A 1 187 ? 18.855 1.657 -8.001 1.00 86.69 187 ILE A C 1
ATOM 1490 O O . ILE A 1 187 ? 19.800 1.398 -8.748 1.00 86.69 187 ILE A O 1
ATOM 1494 N N . ILE A 1 188 ? 19.007 1.869 -6.691 1.00 86.25 188 ILE A N 1
ATOM 1495 C CA . ILE A 1 188 ? 20.305 1.758 -6.012 1.00 86.25 188 ILE A CA 1
ATOM 1496 C C . ILE A 1 188 ? 20.877 0.354 -6.233 1.00 86.25 188 ILE A C 1
ATOM 1498 O O . ILE A 1 188 ? 22.031 0.204 -6.625 1.00 86.25 188 ILE A O 1
ATOM 1502 N N . GLN A 1 189 ? 20.051 -0.674 -6.069 1.00 81.69 189 GLN A N 1
ATOM 1503 C CA . GLN A 1 189 ? 20.480 -2.062 -6.199 1.00 81.69 189 GLN A CA 1
ATOM 1504 C C . GLN A 1 189 ? 20.812 -2.484 -7.619 1.00 81.69 189 GLN A C 1
ATOM 1506 O O . GLN A 1 189 ? 21.797 -3.189 -7.821 1.00 81.69 189 GLN A O 1
ATOM 1511 N N . ILE A 1 190 ? 20.030 -2.040 -8.600 1.00 83.38 190 ILE A N 1
ATOM 1512 C CA . ILE A 1 190 ? 20.323 -2.270 -10.017 1.00 83.38 190 ILE A CA 1
ATOM 1513 C C . ILE A 1 190 ? 21.620 -1.545 -10.402 1.00 83.38 190 ILE A C 1
ATOM 1515 O O . ILE A 1 190 ? 22.406 -2.061 -11.184 1.00 83.38 190 ILE A O 1
ATOM 1519 N N . SER A 1 191 ? 21.878 -0.364 -9.833 1.00 81.56 191 SER A N 1
ATOM 1520 C CA . SER A 1 191 ? 23.095 0.403 -10.132 1.00 81.56 191 SER A CA 1
ATOM 1521 C C . SER A 1 191 ? 24.358 -0.245 -9.555 1.00 81.56 191 SER A C 1
ATOM 1523 O O . SER A 1 191 ? 25.426 -0.133 -10.148 1.00 81.56 191 SER A O 1
ATOM 1525 N N . ILE A 1 192 ? 24.245 -0.917 -8.404 1.00 81.50 192 ILE A N 1
ATOM 1526 C CA . ILE A 1 192 ? 25.352 -1.655 -7.772 1.00 81.50 192 ILE A CA 1
ATOM 1527 C C . ILE A 1 192 ? 25.532 -3.034 -8.426 1.00 81.50 192 ILE A C 1
ATOM 1529 O O . ILE A 1 192 ? 26.656 -3.483 -8.648 1.00 81.50 192 ILE A O 1
ATOM 1533 N N . GLY A 1 193 ? 24.431 -3.720 -8.734 1.00 69.31 193 GLY A N 1
ATOM 1534 C CA . GLY A 1 193 ? 24.433 -5.030 -9.371 1.00 69.31 193 GLY A CA 1
ATOM 1535 C C . GLY A 1 193 ? 24.576 -4.902 -10.882 1.00 69.31 193 GLY A C 1
ATOM 1536 O O . GLY A 1 193 ? 23.586 -4.705 -11.574 1.00 69.31 193 GLY A O 1
ATOM 1537 N N . SER A 1 194 ? 25.795 -5.044 -11.406 1.00 56.62 194 SER A N 1
ATOM 1538 C CA . SER A 1 194 ? 26.079 -5.071 -12.850 1.00 56.62 194 SER A CA 1
ATOM 1539 C C . SER A 1 194 ? 25.362 -6.242 -13.548 1.00 56.62 194 SER A C 1
ATOM 1541 O O . SER A 1 194 ? 25.946 -7.307 -13.740 1.00 56.62 194 SER A O 1
ATOM 1543 N N . GLY A 1 195 ? 24.091 -6.063 -13.913 1.00 62.41 195 GLY A N 1
ATOM 1544 C CA . GLY A 1 195 ? 23.249 -7.096 -14.516 1.00 62.41 195 GLY A CA 1
ATOM 1545 C C . GLY A 1 195 ? 22.890 -6.816 -15.975 1.00 62.41 195 GLY A C 1
ATOM 1546 O O . GLY A 1 195 ? 22.556 -5.690 -16.344 1.00 62.41 195 GLY A O 1
ATOM 1547 N N . THR A 1 196 ? 22.878 -7.872 -16.793 1.00 63.56 196 THR A N 1
ATOM 1548 C CA . THR A 1 196 ? 22.526 -7.863 -18.229 1.00 63.56 196 THR A CA 1
ATOM 1549 C C . THR A 1 196 ? 21.135 -7.275 -18.518 1.00 63.56 196 THR A C 1
ATOM 1551 O O . THR A 1 196 ? 20.911 -6.740 -19.598 1.00 63.56 196 THR A O 1
ATOM 1554 N N . HIS A 1 197 ? 20.227 -7.283 -17.534 1.00 72.62 197 HIS A N 1
ATOM 1555 C CA . HIS A 1 197 ? 18.836 -6.826 -17.663 1.00 72.62 197 HIS A CA 1
ATOM 1556 C C . HIS A 1 197 ? 18.532 -5.520 -16.903 1.00 72.62 197 HIS A C 1
ATOM 1558 O O . HIS A 1 197 ? 17.374 -5.210 -16.624 1.00 72.62 197 HIS A O 1
ATOM 1564 N N . ALA A 1 198 ? 19.550 -4.733 -16.534 1.00 78.38 198 ALA A N 1
ATOM 1565 C CA . ALA A 1 198 ? 19.369 -3.508 -15.743 1.00 78.38 198 ALA A CA 1
ATOM 1566 C C . ALA A 1 198 ? 18.349 -2.524 -16.356 1.00 78.38 198 ALA A C 1
ATOM 1568 O O . ALA A 1 198 ? 17.522 -1.964 -15.637 1.00 78.38 198 ALA A O 1
ATOM 1569 N N . LYS A 1 199 ? 18.353 -2.367 -17.689 1.00 81.56 199 LYS A N 1
ATOM 1570 C CA . LYS A 1 199 ? 17.426 -1.476 -18.414 1.00 81.56 199 LYS A CA 1
ATOM 1571 C C . LYS A 1 199 ? 15.963 -1.875 -18.239 1.00 81.56 199 LYS A C 1
ATOM 1573 O O . LYS A 1 199 ? 15.125 -1.031 -17.930 1.00 81.56 199 LYS A O 1
ATOM 1578 N N . PHE A 1 200 ? 15.673 -3.168 -18.361 1.00 82.25 200 PHE A N 1
ATOM 1579 C CA . PHE A 1 200 ? 14.328 -3.686 -18.152 1.00 82.25 200 PHE A CA 1
ATOM 1580 C C . PHE A 1 200 ? 13.856 -3.428 -16.718 1.00 82.25 200 PHE A C 1
ATOM 1582 O O . PHE A 1 200 ? 12.751 -2.931 -16.518 1.00 82.25 200 PHE A O 1
ATOM 1589 N N . GLN A 1 201 ? 14.716 -3.646 -15.721 1.00 83.56 201 GLN A N 1
ATOM 1590 C CA . GLN A 1 201 ? 14.370 -3.462 -14.308 1.00 83.56 201 GLN A CA 1
ATOM 1591 C C . GLN A 1 201 ? 14.072 -2.003 -13.925 1.00 83.56 201 GLN A C 1
ATOM 1593 O O . GLN A 1 201 ? 13.220 -1.750 -13.071 1.00 83.56 201 GLN A O 1
ATOM 1598 N N . TYR A 1 202 ? 14.695 -1.025 -14.592 1.00 86.94 202 TYR A N 1
ATOM 1599 C CA . TYR A 1 202 ? 14.378 0.394 -14.392 1.00 86.94 202 TYR A CA 1
ATOM 1600 C C . TYR A 1 202 ? 12.941 0.762 -14.792 1.00 86.94 202 TYR A C 1
ATOM 1602 O O . TYR A 1 202 ? 12.410 1.763 -14.303 1.00 86.94 202 TYR A O 1
ATOM 1610 N N . THR A 1 203 ? 12.273 -0.070 -15.596 1.00 87.19 203 THR A N 1
ATOM 1611 C CA . THR A 1 203 ? 10.865 0.099 -15.991 1.00 87.19 203 THR A CA 1
ATOM 1612 C C . THR A 1 203 ? 9.904 0.093 -14.797 1.00 87.19 203 THR A C 1
ATOM 1614 O O . THR A 1 203 ? 8.820 0.670 -14.885 1.00 87.19 203 THR A O 1
ATOM 1617 N N . LEU A 1 204 ? 10.311 -0.453 -13.642 1.00 89.06 204 LEU A N 1
ATOM 1618 C CA . LEU A 1 204 ? 9.548 -0.363 -12.391 1.00 89.06 204 LEU A CA 1
ATOM 1619 C C . LEU A 1 204 ? 9.191 1.090 -12.037 1.00 89.06 204 LEU A C 1
ATOM 1621 O O . LEU A 1 204 ? 8.079 1.372 -11.593 1.00 89.06 204 LEU A O 1
ATOM 1625 N N . SER A 1 205 ? 10.114 2.026 -12.281 1.00 89.94 205 SER A N 1
ATOM 1626 C CA . SER A 1 205 ? 9.884 3.451 -12.025 1.00 89.94 205 SER A CA 1
ATOM 1627 C C . SER A 1 205 ? 8.719 4.010 -12.845 1.00 89.94 205 SER A C 1
ATOM 1629 O O . SER A 1 205 ? 7.929 4.800 -12.331 1.00 89.94 205 SER A O 1
ATOM 1631 N N . LEU A 1 206 ? 8.558 3.549 -14.089 1.00 89.12 206 LEU A N 1
ATOM 1632 C CA . LEU A 1 206 ? 7.478 3.965 -14.979 1.00 89.12 206 LEU A CA 1
ATOM 1633 C C . LEU A 1 206 ? 6.130 3.376 -14.547 1.00 89.12 206 LEU A C 1
ATOM 1635 O O . LEU A 1 206 ? 5.120 4.079 -14.594 1.00 89.12 206 LEU A O 1
ATOM 1639 N N . ILE A 1 207 ? 6.116 2.118 -14.090 1.00 90.00 207 ILE A N 1
ATOM 1640 C CA . ILE A 1 207 ? 4.922 1.485 -13.507 1.00 90.00 207 ILE A CA 1
ATOM 1641 C C . ILE A 1 207 ? 4.460 2.296 -12.291 1.00 90.00 207 ILE A C 1
ATOM 1643 O O . ILE A 1 207 ? 3.308 2.729 -12.240 1.00 90.00 207 ILE A O 1
ATOM 1647 N N . ASN A 1 208 ? 5.372 2.594 -11.362 1.00 90.94 208 ASN A N 1
ATOM 1648 C CA . ASN A 1 208 ? 5.041 3.328 -10.140 1.00 90.94 208 ASN A CA 1
ATOM 1649 C C . ASN A 1 208 ? 4.627 4.773 -10.421 1.00 90.94 208 ASN A C 1
ATOM 1651 O O . ASN A 1 208 ? 3.704 5.269 -9.781 1.00 90.94 208 ASN A O 1
ATOM 1655 N N . ALA A 1 209 ? 5.249 5.441 -11.398 1.00 91.12 209 ALA A N 1
ATOM 1656 C CA . ALA A 1 209 ? 4.862 6.791 -11.805 1.00 91.12 209 ALA A CA 1
ATOM 1657 C C . ALA A 1 209 ? 3.410 6.837 -12.289 1.00 91.12 209 ALA A C 1
ATOM 1659 O O . ALA A 1 209 ? 2.626 7.670 -11.836 1.00 91.12 209 ALA A O 1
ATOM 1660 N N . LYS A 1 210 ? 3.039 5.911 -13.181 1.00 91.12 210 LYS A N 1
ATOM 1661 C CA . LYS A 1 210 ? 1.677 5.817 -13.716 1.00 91.12 210 LYS A CA 1
ATOM 1662 C C . LYS A 1 210 ? 0.666 5.450 -12.637 1.00 91.12 210 LYS A C 1
ATOM 1664 O O . LYS A 1 210 ? -0.417 6.022 -12.611 1.00 91.12 210 LYS A O 1
ATOM 1669 N N . LEU A 1 211 ? 1.039 4.552 -11.727 1.00 90.81 211 LEU A N 1
ATOM 1670 C CA . LEU A 1 211 ? 0.199 4.156 -10.604 1.00 90.81 211 LEU A CA 1
ATOM 1671 C C . LEU A 1 211 ? -0.082 5.332 -9.658 1.00 90.81 211 LEU A C 1
ATOM 1673 O O . LEU A 1 211 ? -1.232 5.591 -9.317 1.00 90.81 211 LEU A O 1
ATOM 1677 N N . ILE A 1 212 ? 0.952 6.084 -9.273 1.00 92.12 212 ILE A N 1
ATOM 1678 C CA . ILE A 1 212 ? 0.811 7.251 -8.390 1.00 92.12 212 ILE A CA 1
ATOM 1679 C C . ILE A 1 212 ? 0.032 8.372 -9.083 1.00 92.12 212 ILE A C 1
ATOM 1681 O O . ILE A 1 212 ? -0.781 9.028 -8.437 1.00 92.12 212 ILE A O 1
ATOM 1685 N N . LEU A 1 213 ? 0.233 8.571 -10.390 1.00 92.50 213 LEU A N 1
ATOM 1686 C CA . LEU A 1 213 ? -0.548 9.529 -11.171 1.00 92.50 213 LEU A CA 1
ATOM 1687 C C . LEU A 1 213 ? -2.035 9.152 -11.191 1.00 92.50 213 LEU A C 1
ATOM 1689 O O . LEU A 1 213 ? -2.877 10.006 -10.934 1.00 92.50 213 LEU A O 1
ATOM 1693 N N . PHE A 1 214 ? -2.351 7.877 -11.432 1.00 91.19 214 PHE A N 1
ATOM 1694 C CA . PHE A 1 214 ? -3.722 7.371 -11.377 1.00 91.19 214 PHE A CA 1
ATOM 1695 C C . PHE A 1 214 ? -4.351 7.585 -9.996 1.00 91.19 214 PHE A C 1
ATOM 1697 O O . PHE A 1 214 ? -5.476 8.074 -9.903 1.00 91.19 214 PHE A O 1
ATOM 1704 N N . LEU A 1 215 ? -3.611 7.290 -8.920 1.00 91.62 215 LEU A N 1
ATOM 1705 C CA . LEU A 1 215 ? -4.068 7.561 -7.558 1.00 91.62 215 LEU A CA 1
ATOM 1706 C C . LEU A 1 215 ? -4.337 9.052 -7.353 1.00 91.62 215 LEU A C 1
ATOM 1708 O O . LEU A 1 215 ? -5.405 9.400 -6.860 1.00 91.62 215 LEU A O 1
ATOM 1712 N N . GLN A 1 216 ? -3.417 9.934 -7.754 1.00 91.19 216 GLN A N 1
ATOM 1713 C CA . GLN A 1 216 ? -3.613 11.376 -7.617 1.00 91.19 216 GLN A CA 1
ATOM 1714 C C . GLN A 1 216 ? -4.878 11.836 -8.347 1.00 91.19 216 GLN A C 1
ATOM 1716 O O . GLN A 1 216 ? -5.710 12.492 -7.728 1.00 91.19 216 GLN A O 1
ATOM 1721 N N . SER A 1 217 ? -5.062 11.451 -9.612 1.00 91.31 217 SER A N 1
ATOM 1722 C CA . SER A 1 217 ? -6.271 11.793 -10.367 1.00 91.31 217 SER A CA 1
ATOM 1723 C C . SER A 1 217 ? -7.539 11.244 -9.707 1.00 91.31 217 SER A C 1
ATOM 1725 O O . SER A 1 217 ? -8.552 11.933 -9.667 1.00 91.31 217 SER A O 1
ATOM 1727 N N . GLY A 1 218 ? -7.484 10.043 -9.124 1.00 89.75 218 GLY A N 1
ATOM 1728 C CA . GLY A 1 218 ? -8.586 9.486 -8.339 1.00 89.75 218 GLY A CA 1
ATOM 1729 C C . GLY A 1 218 ? -8.908 10.311 -7.090 1.00 89.75 218 GLY A C 1
ATOM 1730 O O . GLY A 1 218 ? -10.073 10.588 -6.823 1.00 89.75 218 GLY A O 1
ATOM 1731 N N . PHE A 1 219 ? -7.893 10.755 -6.345 1.00 90.88 219 PHE A N 1
ATOM 1732 C CA . PHE A 1 219 ? -8.076 11.598 -5.159 1.00 90.88 219 PHE A CA 1
ATOM 1733 C C . PHE A 1 219 ? -8.540 13.022 -5.493 1.00 90.88 219 PHE A C 1
ATOM 1735 O O . PHE A 1 219 ? -9.259 13.613 -4.693 1.00 90.88 219 PHE A O 1
ATOM 1742 N N . GLU A 1 220 ? -8.183 13.565 -6.660 1.00 90.12 220 GLU A N 1
ATOM 1743 C CA . GLU A 1 220 ? -8.669 14.871 -7.135 1.00 90.12 220 GLU A CA 1
ATOM 1744 C C . GLU A 1 220 ? -10.184 14.882 -7.393 1.00 90.12 220 GLU A C 1
ATOM 1746 O O . GLU A 1 220 ? -10.819 15.925 -7.250 1.00 90.12 220 GLU A O 1
ATOM 1751 N N . LEU A 1 221 ? -10.776 13.728 -7.723 1.00 90.44 221 LEU A N 1
ATOM 1752 C CA . LEU A 1 221 ? -12.225 13.577 -7.900 1.00 90.44 221 LEU A CA 1
ATOM 1753 C C . LEU A 1 221 ? -12.994 13.513 -6.572 1.00 90.44 221 LEU A C 1
ATOM 1755 O O . LEU A 1 221 ? -14.218 13.656 -6.562 1.00 90.44 221 LEU A O 1
ATOM 1759 N N . LEU A 1 222 ? -12.305 13.267 -5.455 1.00 88.31 222 LEU A N 1
ATOM 1760 C CA . LEU A 1 222 ? -12.924 13.073 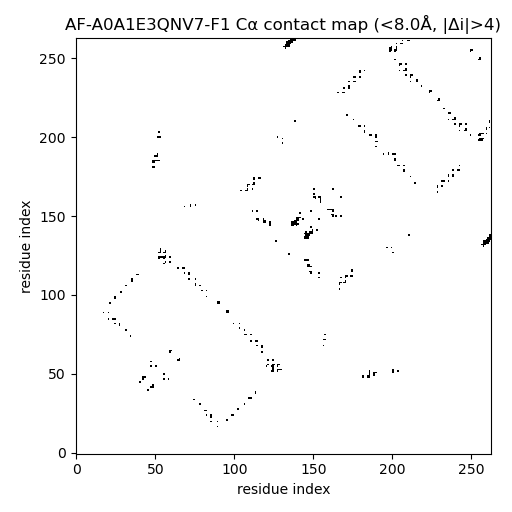-4.149 1.00 88.31 222 LEU A CA 1
ATOM 1761 C C . LEU A 1 222 ? -12.943 14.379 -3.349 1.00 88.31 222 LEU A C 1
ATOM 1763 O O . LEU A 1 222 ? -11.909 14.999 -3.106 1.00 88.31 222 LEU A O 1
ATOM 1767 N N . ASP A 1 223 ? -14.115 14.746 -2.828 1.00 86.75 223 ASP A N 1
ATOM 1768 C CA . ASP A 1 223 ? -14.228 15.801 -1.816 1.00 86.75 223 ASP A CA 1
ATOM 1769 C C . ASP A 1 223 ? -13.834 15.247 -0.433 1.00 86.75 223 ASP A C 1
ATOM 1771 O O . ASP A 1 223 ? -14.648 14.695 0.317 1.00 86.75 223 ASP A O 1
ATOM 1775 N N . LEU A 1 224 ? -12.538 15.326 -0.112 1.00 83.69 224 LEU A N 1
ATOM 1776 C CA . LEU A 1 224 ? -11.974 14.805 1.134 1.00 83.69 224 LEU A CA 1
ATOM 1777 C C . LEU A 1 224 ? -12.355 15.681 2.337 1.00 83.69 224 LEU A C 1
ATOM 1779 O O . LEU A 1 224 ? -11.660 16.635 2.686 1.00 83.69 224 LEU A O 1
ATOM 1783 N N . LYS A 1 225 ? -13.417 15.285 3.046 1.00 83.12 225 LYS A N 1
ATOM 1784 C CA . LYS A 1 225 ? -13.839 15.919 4.312 1.00 83.12 225 LYS A CA 1
ATOM 1785 C C . LYS A 1 225 ? -13.026 15.486 5.536 1.00 83.12 225 LYS A C 1
ATOM 1787 O O . LYS A 1 225 ? -13.148 16.090 6.596 1.00 83.12 225 LYS A O 1
ATOM 1792 N N . ASN A 1 226 ? -12.226 14.425 5.418 1.00 85.25 226 ASN A N 1
ATOM 1793 C CA . ASN A 1 226 ? -11.386 13.939 6.508 1.00 85.25 226 ASN A CA 1
ATOM 1794 C C . ASN A 1 226 ? -10.018 14.637 6.493 1.00 85.25 226 ASN A C 1
ATOM 1796 O O . ASN A 1 226 ? -9.194 14.389 5.609 1.00 85.25 226 ASN A O 1
ATOM 1800 N N . ASP A 1 227 ? -9.748 15.442 7.521 1.00 84.12 227 ASP A N 1
ATOM 1801 C CA . ASP A 1 227 ? -8.478 16.156 7.694 1.00 84.12 227 ASP A CA 1
ATOM 1802 C C . ASP A 1 227 ? -7.250 15.234 7.692 1.00 84.12 227 ASP A C 1
ATOM 1804 O O . ASP A 1 227 ? -6.194 15.605 7.176 1.00 84.12 227 ASP A O 1
ATOM 1808 N N . GLY A 1 228 ? -7.369 14.023 8.244 1.00 84.75 228 GLY A N 1
ATOM 1809 C CA . GLY A 1 228 ? -6.277 13.049 8.277 1.00 84.75 228 GLY A CA 1
ATOM 1810 C C . GLY A 1 228 ? -5.887 12.565 6.879 1.00 84.75 228 GLY A C 1
ATOM 1811 O O . GLY A 1 228 ? -4.701 12.556 6.539 1.00 84.75 228 GLY A O 1
ATOM 1812 N N . LEU A 1 229 ? -6.884 12.232 6.051 1.00 86.94 229 LEU A N 1
ATOM 1813 C CA . LEU A 1 229 ? -6.669 11.856 4.650 1.00 86.94 229 LEU A CA 1
ATOM 1814 C C . LEU A 1 229 ? -6.098 13.024 3.854 1.00 86.94 229 LEU A C 1
ATOM 1816 O O . LEU A 1 229 ? -5.143 12.841 3.107 1.00 86.94 229 LEU A O 1
ATOM 1820 N N . ARG A 1 230 ? -6.632 14.232 4.054 1.00 87.31 230 ARG A N 1
ATOM 1821 C CA . ARG A 1 230 ? -6.183 15.432 3.344 1.00 87.31 230 ARG A CA 1
ATOM 1822 C C . ARG A 1 230 ? -4.704 15.736 3.600 1.00 87.31 230 ARG A C 1
ATOM 1824 O O . ARG A 1 230 ? -3.963 15.978 2.653 1.00 87.31 230 ARG A O 1
ATOM 1831 N N . ARG A 1 231 ? -4.249 15.645 4.857 1.00 88.00 231 ARG A N 1
ATOM 1832 C CA . ARG A 1 231 ? -2.826 15.830 5.204 1.00 88.00 231 ARG A CA 1
ATOM 1833 C C . ARG A 1 231 ? -1.920 14.812 4.511 1.00 88.00 231 ARG A C 1
ATOM 1835 O O . ARG A 1 231 ? -0.848 15.180 4.043 1.00 88.00 231 ARG A O 1
ATOM 1842 N N . LYS A 1 232 ? -2.331 13.541 4.438 1.00 87.12 232 LYS A N 1
ATOM 1843 C CA . LYS A 1 232 ? -1.564 12.511 3.720 1.00 87.12 232 LYS A CA 1
ATOM 1844 C C . LYS A 1 232 ? -1.629 12.675 2.204 1.00 87.12 232 LYS A C 1
ATOM 1846 O O . LYS A 1 232 ? -0.633 12.454 1.528 1.00 87.12 232 LYS A O 1
ATOM 1851 N N . TYR A 1 233 ? -2.764 13.104 1.670 1.00 89.75 233 TYR A N 1
ATOM 1852 C CA . TYR A 1 233 ? -2.905 13.400 0.251 1.00 89.75 233 TYR A CA 1
ATOM 1853 C C . TYR A 1 233 ? -1.962 14.528 -0.194 1.00 89.75 233 TYR A C 1
ATOM 1855 O O . TYR A 1 233 ? -1.359 14.444 -1.260 1.00 89.75 233 TYR A O 1
ATOM 1863 N N . ASP A 1 234 ? -1.726 15.542 0.641 1.00 87.75 234 ASP A N 1
ATOM 1864 C CA . ASP A 1 234 ? -0.725 16.565 0.324 1.00 87.75 234 ASP A CA 1
ATOM 1865 C C . ASP A 1 234 ? 0.699 15.989 0.201 1.00 87.75 234 ASP A C 1
ATOM 1867 O O . ASP A 1 234 ? 1.484 16.484 -0.611 1.00 87.75 234 ASP A O 1
ATOM 1871 N N . ALA A 1 235 ? 1.024 14.905 0.920 1.00 89.12 235 ALA A N 1
ATOM 1872 C CA . ALA A 1 235 ? 2.288 14.180 0.758 1.00 89.12 235 ALA A CA 1
ATOM 1873 C C . ALA A 1 235 ? 2.385 13.448 -0.598 1.00 89.12 235 ALA A C 1
ATOM 1875 O O . ALA A 1 235 ? 3.464 13.403 -1.195 1.00 89.12 235 ALA A O 1
ATOM 1876 N N . LEU A 1 236 ? 1.258 12.968 -1.145 1.00 90.94 236 LEU A N 1
ATOM 1877 C CA . LEU A 1 236 ? 1.200 12.276 -2.442 1.00 90.94 236 LEU A CA 1
ATOM 1878 C C . LEU A 1 236 ? 1.756 13.138 -3.587 1.00 90.94 236 LEU A C 1
ATOM 1880 O O . LEU A 1 236 ? 2.455 12.630 -4.462 1.00 90.94 236 LEU A O 1
ATOM 1884 N N . LYS A 1 237 ? 1.526 14.458 -3.549 1.00 88.12 237 LYS A N 1
ATOM 1885 C CA . LYS A 1 237 ? 2.064 15.410 -4.541 1.00 88.12 237 LYS A CA 1
ATOM 1886 C C . LYS A 1 237 ? 3.595 15.389 -4.581 1.00 88.12 237 LYS A C 1
ATOM 1888 O O . LYS A 1 237 ? 4.202 15.445 -5.653 1.00 88.12 237 LYS A O 1
ATOM 1893 N N . TYR A 1 238 ? 4.234 15.284 -3.414 1.00 91.62 238 TYR A N 1
ATOM 1894 C CA . TYR A 1 238 ? 5.691 15.184 -3.312 1.00 91.62 238 TYR A CA 1
ATOM 1895 C C . TYR A 1 238 ? 6.196 13.821 -3.789 1.00 91.62 238 TYR A C 1
ATOM 1897 O O . TYR A 1 238 ? 7.220 13.763 -4.474 1.00 91.62 238 TYR A O 1
ATOM 1905 N N . ASN A 1 239 ? 5.457 12.747 -3.499 1.00 91.69 239 ASN A N 1
ATOM 1906 C CA . ASN A 1 239 ? 5.760 11.405 -3.995 1.00 91.69 239 ASN A CA 1
ATOM 1907 C C . ASN A 1 239 ? 5.716 11.341 -5.524 1.00 91.69 239 ASN A C 1
ATOM 1909 O O . ASN A 1 239 ? 6.674 10.857 -6.132 1.00 91.69 239 ASN A O 1
ATOM 1913 N N . LEU A 1 240 ? 4.676 11.904 -6.154 1.00 93.38 240 LEU A N 1
ATOM 1914 C CA . LEU A 1 240 ? 4.587 11.965 -7.613 1.00 93.38 240 LEU A CA 1
ATOM 1915 C C . LEU A 1 240 ? 5.767 12.740 -8.203 1.00 93.38 240 LEU A C 1
ATOM 1917 O O . LEU A 1 240 ? 6.425 12.261 -9.125 1.00 93.38 240 LEU A O 1
ATOM 1921 N N . LYS A 1 241 ? 6.084 13.915 -7.646 1.00 93.75 241 LYS A N 1
ATOM 1922 C CA . LYS A 1 241 ? 7.233 14.711 -8.098 1.00 93.75 241 LYS A CA 1
ATOM 1923 C C . LYS A 1 241 ? 8.540 13.921 -8.000 1.00 93.75 241 LYS A C 1
ATOM 1925 O O . LYS A 1 241 ? 9.341 13.949 -8.931 1.00 93.75 241 LYS A O 1
ATOM 1930 N N . LYS A 1 242 ? 8.756 13.202 -6.896 1.00 93.44 242 LYS A N 1
ATOM 1931 C CA . LYS A 1 242 ? 9.964 12.397 -6.682 1.00 93.44 242 LYS A CA 1
ATOM 1932 C C . LYS A 1 242 ? 10.085 11.269 -7.708 1.00 93.44 242 LYS A C 1
ATOM 1934 O O . LYS A 1 242 ? 11.152 11.116 -8.296 1.00 93.44 242 LYS A O 1
ATOM 1939 N N . VAL A 1 243 ? 9.014 10.516 -7.955 1.00 92.94 243 VAL A N 1
ATOM 1940 C CA . VAL A 1 243 ? 9.036 9.426 -8.944 1.00 92.94 243 VAL A CA 1
ATOM 1941 C C . VAL A 1 243 ? 9.168 9.962 -10.370 1.00 92.94 243 VAL A C 1
ATOM 1943 O O . VAL A 1 243 ? 9.942 9.414 -11.149 1.00 92.94 243 VAL A O 1
ATOM 1946 N N . ASN A 1 244 ? 8.515 11.074 -10.706 1.00 93.06 244 ASN A N 1
ATOM 1947 C CA . ASN A 1 244 ? 8.672 11.701 -12.020 1.00 93.06 244 ASN A CA 1
ATOM 1948 C C . ASN A 1 244 ? 10.104 12.182 -12.271 1.00 93.06 244 ASN A C 1
ATOM 1950 O O . ASN A 1 244 ? 10.621 11.980 -13.366 1.00 93.06 244 ASN A O 1
ATOM 1954 N N . ASN A 1 245 ? 10.769 12.760 -11.266 1.00 93.75 245 ASN A N 1
ATOM 1955 C CA . ASN A 1 245 ? 12.180 13.135 -11.380 1.00 93.75 245 ASN A CA 1
ATOM 1956 C C . ASN A 1 245 ? 13.069 11.909 -11.636 1.00 93.75 245 ASN A C 1
ATOM 1958 O O . ASN A 1 245 ? 13.944 11.953 -12.493 1.00 93.75 245 ASN A O 1
ATOM 1962 N N . ILE A 1 246 ? 12.801 10.797 -10.946 1.00 92.31 246 ILE A N 1
ATOM 1963 C CA . ILE A 1 246 ? 13.504 9.529 -11.168 1.00 92.31 246 ILE A CA 1
ATOM 1964 C C . ILE A 1 246 ? 13.312 9.036 -12.611 1.00 92.31 246 ILE A C 1
ATOM 1966 O O . ILE A 1 246 ? 14.285 8.700 -13.286 1.00 92.31 246 ILE A O 1
ATOM 1970 N N . VAL A 1 247 ? 12.068 9.003 -13.098 1.00 91.25 247 VAL A N 1
ATOM 1971 C CA . VAL A 1 247 ? 11.757 8.579 -14.473 1.00 91.25 247 VAL A CA 1
ATOM 1972 C C . VAL A 1 247 ? 12.429 9.500 -15.489 1.00 91.25 247 VAL A C 1
ATOM 1974 O O . VAL A 1 247 ? 12.981 9.020 -16.477 1.00 91.25 247 VAL A O 1
ATOM 1977 N N . TYR A 1 248 ? 12.431 10.807 -15.235 1.00 92.44 248 TYR A N 1
ATOM 1978 C CA . TYR A 1 248 ? 13.102 11.793 -16.072 1.00 92.44 248 TYR A CA 1
ATOM 1979 C C . TYR A 1 248 ? 14.613 11.537 -16.153 1.00 92.44 248 TYR A C 1
ATOM 1981 O O . TYR A 1 248 ? 15.153 11.442 -17.256 1.00 92.44 248 TYR A O 1
ATOM 1989 N N . ASP A 1 249 ? 15.282 11.323 -15.018 1.00 91.81 249 ASP A N 1
ATOM 1990 C CA . ASP A 1 249 ? 16.720 11.031 -14.973 1.00 91.81 249 ASP A CA 1
ATOM 1991 C C . ASP A 1 249 ? 17.073 9.735 -15.723 1.00 91.81 249 ASP A C 1
ATOM 1993 O O . ASP A 1 249 ? 18.069 9.676 -16.450 1.00 91.81 249 ASP A O 1
ATOM 1997 N N . LEU A 1 250 ? 16.245 8.693 -15.588 1.00 89.31 250 LEU A N 1
ATOM 1998 C CA . LEU A 1 250 ? 16.415 7.423 -16.304 1.00 89.31 250 LEU A CA 1
ATOM 1999 C C . LEU A 1 250 ? 16.163 7.573 -17.811 1.00 89.31 250 LEU A C 1
ATOM 2001 O O . LEU A 1 250 ? 16.896 7.001 -18.624 1.00 89.31 250 LEU A O 1
ATOM 2005 N N . SER A 1 251 ? 15.159 8.368 -18.187 1.00 88.62 251 SER A N 1
ATOM 2006 C CA . SER A 1 251 ? 14.822 8.659 -19.581 1.00 88.62 251 SER A CA 1
ATOM 2007 C C . SER A 1 251 ? 15.927 9.453 -20.273 1.00 88.62 251 SER A C 1
ATOM 2009 O O . SER A 1 251 ? 16.310 9.110 -21.391 1.00 88.62 251 SER A O 1
ATOM 2011 N N . LEU A 1 252 ? 16.484 10.476 -19.614 1.00 91.00 252 LEU A N 1
ATOM 2012 C CA . LEU A 1 252 ? 17.605 11.260 -20.145 1.00 91.00 252 LEU A CA 1
ATOM 2013 C C . LEU A 1 252 ? 18.831 10.389 -20.441 1.00 91.00 252 LEU A C 1
ATOM 2015 O O . LEU A 1 252 ? 19.562 10.645 -21.394 1.00 91.00 252 LEU A O 1
ATOM 2019 N N . ARG A 1 253 ? 19.042 9.339 -19.641 1.00 88.69 253 ARG A N 1
ATOM 2020 C CA . ARG A 1 253 ? 20.146 8.382 -19.798 1.00 88.69 253 ARG A CA 1
ATOM 2021 C C . ARG A 1 253 ? 19.828 7.225 -20.750 1.00 88.69 253 ARG A C 1
ATOM 2023 O O . ARG A 1 253 ? 20.656 6.329 -20.888 1.00 88.69 253 ARG A O 1
ATOM 2030 N N . GLN A 1 254 ? 18.653 7.221 -21.387 1.00 85.88 254 GLN A N 1
ATOM 2031 C CA . GLN A 1 254 ? 18.197 6.150 -22.287 1.00 85.88 254 GLN A CA 1
ATOM 2032 C C . GLN A 1 254 ? 18.228 4.757 -21.625 1.00 85.88 254 GLN A C 1
ATOM 2034 O O . GLN A 1 254 ? 18.567 3.746 -22.248 1.00 85.88 254 GLN A O 1
ATOM 2039 N N . LEU A 1 255 ? 17.898 4.710 -20.330 1.00 84.00 255 LEU A N 1
ATOM 2040 C CA . LEU A 1 255 ? 17.889 3.481 -19.531 1.00 84.00 255 LEU A CA 1
ATOM 2041 C C . LEU A 1 255 ? 16.526 2.779 -19.520 1.00 84.00 255 LEU A C 1
ATOM 2043 O O . LEU A 1 255 ? 16.441 1.649 -19.054 1.00 84.00 255 LEU A O 1
ATOM 2047 N N . LEU A 1 256 ? 15.484 3.426 -20.045 1.00 83.25 256 LEU A N 1
ATOM 2048 C CA . LEU A 1 256 ? 14.143 2.862 -20.184 1.00 83.25 256 LEU A CA 1
ATOM 2049 C C . LEU A 1 256 ? 14.002 2.232 -21.575 1.00 83.25 256 LEU A C 1
ATOM 2051 O O . LEU A 1 256 ? 14.047 2.938 -22.580 1.00 83.25 256 LEU A O 1
ATOM 2055 N N . SER A 1 257 ? 13.850 0.908 -21.634 1.00 74.06 257 SER A N 1
ATOM 2056 C CA . SER A 1 257 ? 13.751 0.144 -22.891 1.00 74.06 257 SER A CA 1
ATOM 2057 C C . SER A 1 257 ? 12.345 -0.364 -23.210 1.00 74.06 257 SER A C 1
ATOM 2059 O O . SER A 1 257 ? 12.107 -0.828 -24.321 1.00 74.06 257 SER A O 1
ATOM 2061 N N . THR A 1 258 ? 11.417 -0.282 -22.255 1.00 77.62 258 THR A N 1
ATOM 2062 C CA . THR A 1 258 ? 10.119 -0.962 -22.323 1.00 77.62 258 THR A CA 1
ATOM 2063 C C . THR A 1 258 ? 8.975 0.038 -22.279 1.00 77.62 258 THR A C 1
ATOM 2065 O O . THR A 1 258 ? 8.955 0.957 -21.457 1.00 77.62 258 THR A O 1
ATOM 2068 N N . GLN A 1 259 ? 7.987 -0.161 -23.152 1.00 77.31 259 GLN A N 1
ATOM 2069 C CA . GLN A 1 259 ? 6.751 0.612 -23.103 1.00 77.31 259 GLN A CA 1
ATOM 2070 C C . GLN A 1 259 ? 5.813 0.018 -22.053 1.00 77.31 259 GLN A C 1
ATOM 2072 O O . GLN A 1 259 ? 5.493 -1.168 -22.083 1.00 77.31 259 GLN A O 1
ATOM 2077 N N . VAL A 1 260 ? 5.354 0.850 -21.122 1.00 79.56 260 VAL A N 1
ATOM 2078 C CA . VAL A 1 260 ? 4.357 0.460 -20.119 1.00 79.56 260 VAL A CA 1
ATOM 2079 C C . VAL A 1 260 ? 3.029 1.078 -20.511 1.00 79.56 260 VAL A C 1
ATOM 2081 O O . VAL A 1 260 ? 2.960 2.290 -20.702 1.00 79.56 260 VAL A O 1
ATOM 2084 N N . VAL A 1 261 ? 1.967 0.287 -20.578 1.00 78.94 261 VAL A N 1
ATOM 2085 C CA . VAL A 1 261 ? 0.583 0.742 -20.726 1.00 78.94 261 VAL A CA 1
ATOM 2086 C C . VAL A 1 261 ? -0.183 0.206 -19.522 1.00 78.94 261 VAL A C 1
ATOM 2088 O O . VAL A 1 261 ? -0.289 -1.001 -19.338 1.00 78.94 261 VAL A O 1
ATOM 2091 N N . LEU A 1 262 ? -0.655 1.111 -18.666 1.00 76.81 262 LEU A N 1
ATOM 2092 C CA . LEU A 1 262 ? -1.534 0.754 -17.558 1.00 76.81 262 LEU A CA 1
ATOM 2093 C C . LEU A 1 262 ? -2.940 1.231 -17.916 1.00 76.81 262 LEU A C 1
ATOM 2095 O O . LEU A 1 262 ? -3.086 2.399 -18.288 1.00 76.81 262 LEU A O 1
ATOM 2099 N N . THR A 1 263 ? -3.914 0.324 -17.862 1.00 62.91 263 THR A N 1
ATOM 2100 C CA . THR A 1 263 ? -5.329 0.574 -18.195 1.00 62.91 263 THR A CA 1
ATOM 2101 C C . THR A 1 263 ? -6.221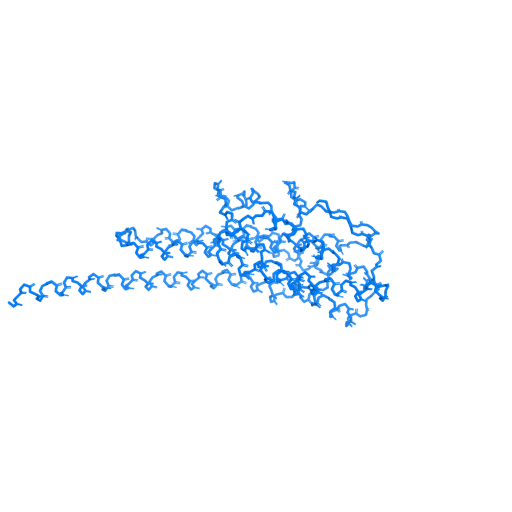 0.508 -16.973 1.00 62.91 263 THR A C 1
ATOM 2103 O O . THR A 1 263 ? -5.912 -0.301 -16.069 1.00 62.91 263 THR A O 1
#

Foldseek 3Di:
DVVVVVVVVVVVVVVVVLVVLVVLLVVLLVVLCVLLVVLVCCLVVVCLLLDALQCLLVVCVVPPLVCVLVVLLVSLVVSVVSLVPSDCVNVVDPVSVVSSVVSNLVSLLSSLLSVQSSLLSVLSNVQSNDQDQEAEFACEDPPSGHNGYDQVNVCVSNVHPGRDVVSNLVSLLVVLVVLLSSLVSNLVNLVVDVDPCSLSSNCSLVVSLVSLVVSLVVVVPDPDPDPVSVVSSVVSVVSNVSSVVSVVVCVVVVSHRHHYDYD

pLDDT: mean 79.43, std 10.74, range [41.47, 93.75]

Mean predicted aligned error: 9.21 Å

Radius of gyration: 22.72 Å; Cα contacts (8 Å, |Δi|>4): 247; chains: 1; bounding box: 49×37×81 Å